Protein AF-A0A9X1Q761-F1 (afdb_monomer_lite)

Structure (mmCIF, N/CA/C/O backbone):
data_AF-A0A9X1Q761-F1
#
_entry.id   AF-A0A9X1Q761-F1
#
loop_
_atom_site.group_PDB
_atom_site.id
_atom_site.type_symbol
_atom_site.label_atom_id
_atom_site.label_alt_id
_atom_site.label_comp_id
_atom_site.label_asym_id
_atom_site.label_entity_id
_atom_site.label_seq_id
_atom_site.pdbx_PDB_ins_code
_atom_site.Cartn_x
_atom_site.Cartn_y
_atom_site.Cartn_z
_atom_site.occupancy
_atom_site.B_iso_or_equiv
_atom_site.auth_seq_id
_atom_site.auth_comp_id
_atom_site.auth_asym_id
_atom_site.auth_atom_id
_atom_site.pdbx_PDB_model_num
ATOM 1 N N . MET A 1 1 ? 8.470 42.343 -13.334 1.00 42.16 1 MET A N 1
ATOM 2 C CA . MET A 1 1 ? 7.001 42.215 -13.266 1.00 42.16 1 MET A CA 1
ATOM 3 C C . MET A 1 1 ? 6.544 41.550 -14.547 1.00 42.16 1 MET A C 1
ATOM 5 O O . MET A 1 1 ? 6.816 42.115 -15.591 1.00 42.16 1 MET A O 1
ATOM 9 N N . SER A 1 2 ? 5.961 40.355 -14.456 1.00 34.88 2 SER A N 1
ATOM 10 C CA . SER A 1 2 ? 4.832 39.905 -15.284 1.00 34.88 2 SER A CA 1
ATOM 11 C C . SER A 1 2 ? 4.416 38.525 -14.784 1.00 34.88 2 SER A C 1
ATOM 13 O O . SER A 1 2 ? 5.181 37.567 -14.822 1.00 34.88 2 SER A O 1
ATOM 15 N N . ARG A 1 3 ? 3.230 38.495 -14.183 1.00 33.62 3 ARG A N 1
ATOM 16 C CA . ARG A 1 3 ? 2.587 37.360 -13.526 1.00 33.62 3 ARG A CA 1
ATOM 17 C C . ARG A 1 3 ? 1.758 36.654 -14.597 1.00 33.62 3 ARG A C 1
ATOM 19 O O . ARG A 1 3 ? 0.774 37.228 -15.046 1.00 33.62 3 ARG A O 1
ATOM 26 N N . VAL A 1 4 ? 2.182 35.471 -15.032 1.00 32.03 4 VAL A N 1
ATOM 27 C CA . VAL A 1 4 ? 1.408 34.634 -15.961 1.00 32.03 4 VAL A CA 1
ATOM 28 C C . VAL A 1 4 ? 0.287 33.980 -15.156 1.00 32.03 4 VAL A C 1
ATOM 30 O O . VAL A 1 4 ? 0.558 33.302 -14.165 1.00 32.03 4 VAL A O 1
ATOM 33 N N . GLN A 1 5 ? -0.962 34.266 -15.518 1.00 33.47 5 GLN A N 1
ATOM 34 C CA . GLN A 1 5 ? -2.137 33.627 -14.931 1.00 33.47 5 GLN A CA 1
ATOM 35 C C . GLN A 1 5 ? -2.440 32.324 -15.689 1.00 33.47 5 GLN A C 1
ATOM 37 O O . GLN A 1 5 ? -2.318 32.321 -16.913 1.00 33.47 5 GLN A O 1
ATOM 42 N N . PRO A 1 6 ? -2.803 31.225 -15.007 1.00 35.12 6 PRO A N 1
ATOM 43 C CA . PRO A 1 6 ? -3.339 30.040 -15.665 1.00 35.12 6 PRO A CA 1
ATOM 44 C C . PRO A 1 6 ? -4.806 30.295 -16.038 1.00 35.12 6 PRO A C 1
ATOM 46 O O . PRO A 1 6 ? -5.608 30.610 -15.162 1.00 35.12 6 PRO A O 1
ATOM 49 N N . GLU A 1 7 ? -5.141 30.190 -17.325 1.00 40.06 7 GLU A N 1
ATOM 50 C CA . GLU A 1 7 ? -6.536 30.231 -17.775 1.00 40.06 7 GLU A CA 1
ATOM 51 C C . GLU A 1 7 ? -7.253 28.922 -17.424 1.00 40.06 7 GLU A C 1
ATOM 53 O O . GLU A 1 7 ? -6.672 27.834 -17.451 1.00 40.06 7 GLU A O 1
ATOM 58 N N . GLU A 1 8 ? -8.502 29.081 -17.002 1.00 42.88 8 GLU A N 1
ATOM 59 C CA . GLU A 1 8 ? -9.332 28.106 -16.307 1.00 42.88 8 GLU A CA 1
ATOM 60 C C . GLU A 1 8 ? -9.646 26.885 -17.187 1.00 42.88 8 GLU A C 1
ATOM 62 O O . GLU A 1 8 ? -10.185 27.003 -18.285 1.00 42.88 8 GLU A O 1
ATOM 67 N N . GLY A 1 9 ? -9.309 25.691 -16.692 1.00 36.34 9 GLY A N 1
ATOM 68 C CA . GLY A 1 9 ? -9.764 24.432 -17.275 1.00 36.34 9 GLY A CA 1
ATOM 69 C C . GLY A 1 9 ? -11.232 24.197 -16.925 1.00 36.34 9 GLY A C 1
ATOM 70 O O . GLY A 1 9 ? -11.598 24.196 -15.750 1.00 36.34 9 GLY A O 1
ATOM 71 N N . GLU A 1 10 ? -12.069 23.998 -17.939 1.00 41.09 10 GLU A N 1
ATOM 72 C CA . GLU A 1 10 ? -13.497 23.745 -17.769 1.00 41.09 10 GLU A CA 1
ATOM 73 C C . GLU A 1 10 ? -13.715 22.290 -17.310 1.00 41.09 10 GLU A C 1
ATOM 75 O O . GLU A 1 10 ? -13.475 21.333 -18.048 1.00 41.09 10 GLU A O 1
ATOM 80 N N . PHE A 1 11 ? -14.118 22.122 -16.048 1.00 37.62 11 PHE A N 1
ATOM 81 C CA . PHE A 1 11 ? -14.407 20.830 -15.426 1.00 37.62 11 PHE A CA 1
ATOM 82 C C . PHE A 1 11 ? -15.894 20.519 -15.622 1.00 37.62 11 PHE A C 1
ATOM 84 O O . PHE A 1 11 ? -16.735 21.006 -14.868 1.00 37.62 11 PHE A O 1
ATOM 91 N N . MET A 1 12 ? -16.238 19.739 -16.647 1.00 34.09 12 MET A N 1
ATOM 92 C CA . MET A 1 12 ? -17.590 19.196 -16.775 1.00 34.09 12 MET A CA 1
ATOM 93 C C . MET A 1 12 ? -17.629 17.786 -16.187 1.00 34.09 12 MET A C 1
ATOM 95 O O . MET A 1 12 ? -16.847 16.919 -16.561 1.00 34.09 12 MET A O 1
ATOM 99 N N . VAL A 1 13 ? -18.544 17.572 -15.243 1.00 40.16 13 VAL A N 1
ATOM 100 C CA . VAL A 1 13 ? -18.933 16.247 -14.756 1.00 40.16 13 VAL A CA 1
ATOM 101 C C . VAL A 1 13 ? -20.289 15.962 -15.385 1.00 40.16 13 VAL A C 1
ATOM 103 O O . VAL A 1 13 ? -21.253 16.674 -15.113 1.00 40.16 13 VAL A O 1
ATOM 106 N N . ASP A 1 14 ? -20.364 14.966 -16.266 1.00 37.34 14 ASP A N 1
ATOM 107 C CA . ASP A 1 14 ? -21.655 14.492 -16.767 1.00 37.34 14 ASP A CA 1
ATOM 108 C C . ASP A 1 14 ? -22.243 13.518 -15.736 1.00 37.34 14 ASP A C 1
ATOM 110 O O . ASP A 1 14 ? -21.779 12.389 -15.589 1.00 37.34 14 ASP A O 1
ATOM 114 N N . GLU A 1 15 ? -23.243 13.974 -14.977 1.00 38.66 15 GLU A N 1
ATOM 115 C CA . GLU A 1 15 ? -23.937 13.179 -13.950 1.00 38.66 15 GLU A CA 1
ATOM 116 C C . GLU A 1 15 ? -25.021 12.245 -14.533 1.00 38.66 15 GLU A C 1
ATOM 118 O O . GLU A 1 15 ? -25.825 11.646 -13.807 1.00 38.66 15 GLU A O 1
ATOM 123 N N . SER A 1 16 ? -25.055 12.062 -15.854 1.00 36.53 16 SER A N 1
ATOM 124 C CA . SER A 1 16 ? -26.036 11.210 -16.521 1.00 36.53 16 SER A CA 1
ATOM 125 C C . SER A 1 16 ? -25.659 9.723 -16.447 1.00 36.53 16 SER A C 1
ATOM 127 O O . SER A 1 16 ? -25.181 9.143 -17.414 1.00 36.53 16 SER A O 1
ATOM 129 N N . LYS A 1 17 ? -26.028 9.078 -15.330 1.00 36.94 17 LYS A N 1
ATOM 130 C CA . LYS A 1 17 ? -26.129 7.611 -15.116 1.00 36.94 17 LYS A CA 1
ATOM 131 C C . LYS A 1 17 ? -24.817 6.861 -14.816 1.00 36.94 17 LYS A C 1
ATOM 133 O O . LYS A 1 17 ? -24.145 6.376 -15.712 1.00 36.94 17 LYS A O 1
ATOM 138 N N . HIS A 1 18 ? -24.573 6.628 -13.522 1.00 39.91 18 HIS A N 1
ATOM 139 C CA . HIS A 1 18 ? -23.869 5.468 -12.936 1.00 39.91 18 HIS A CA 1
ATOM 140 C C . HIS A 1 18 ? -22.763 4.788 -13.769 1.00 39.91 18 HIS A C 1
ATOM 142 O O . HIS A 1 18 ? -22.758 3.568 -13.889 1.00 39.91 18 HIS A O 1
ATOM 148 N N . HIS A 1 19 ? -21.778 5.534 -14.257 1.00 42.03 19 HIS A N 1
ATOM 149 C CA . HIS A 1 19 ? -20.468 4.987 -14.595 1.00 42.03 19 HIS A CA 1
ATOM 150 C C . HIS A 1 19 ? -19.423 6.022 -14.190 1.00 42.03 19 HIS A C 1
ATOM 152 O O . HIS A 1 19 ? -19.523 7.189 -14.546 1.00 42.03 19 HIS A O 1
ATOM 158 N N . GLU A 1 20 ? -18.472 5.596 -13.366 1.00 54.41 20 GLU A N 1
ATOM 159 C CA . GLU A 1 20 ? -17.404 6.389 -12.748 1.00 54.41 20 GLU A CA 1
ATOM 160 C C . GLU A 1 20 ? -16.337 6.755 -13.800 1.00 54.41 20 GLU A C 1
ATOM 162 O O . GLU A 1 20 ? -15.162 6.428 -13.659 1.00 54.41 20 GLU A O 1
ATOM 167 N N . ALA A 1 21 ? -16.784 7.327 -14.921 1.00 58.44 21 ALA A N 1
ATOM 168 C CA . ALA A 1 21 ? -15.958 7.717 -16.044 1.00 58.44 21 ALA A CA 1
ATOM 169 C C . ALA A 1 21 ? -15.608 9.200 -15.911 1.00 58.44 21 ALA A C 1
ATOM 171 O O . ALA A 1 21 ? -16.494 10.053 -15.845 1.00 58.44 21 ALA A O 1
ATOM 172 N N . ALA A 1 22 ? -14.317 9.505 -15.836 1.00 69.38 22 ALA A N 1
ATOM 173 C CA . ALA A 1 22 ? -13.821 10.871 -15.746 1.00 69.38 22 ALA A CA 1
ATOM 174 C C . ALA A 1 22 ? -13.171 11.258 -17.070 1.00 69.38 22 ALA A C 1
ATOM 176 O O . ALA A 1 22 ? -12.361 10.508 -17.611 1.00 69.38 22 ALA A O 1
ATOM 177 N N . TYR A 1 23 ? -13.500 12.442 -17.571 1.00 72.00 23 TYR A N 1
ATOM 178 C CA . TYR A 1 23 ? -12.902 12.995 -18.776 1.00 72.00 23 TYR A CA 1
ATOM 179 C C . TYR A 1 23 ? -12.265 14.346 -18.467 1.00 72.00 23 TYR A C 1
ATOM 181 O O . TYR A 1 23 ? -12.798 15.148 -17.702 1.00 72.00 23 TYR A O 1
ATOM 189 N N . LEU A 1 24 ? -11.102 14.598 -19.056 1.00 75.69 24 LEU A N 1
ATOM 190 C CA . LEU A 1 24 ? -10.400 15.867 -18.952 1.00 75.69 24 LEU A CA 1
ATOM 191 C C . LEU A 1 24 ? -9.880 16.253 -20.328 1.00 75.69 24 LEU A C 1
ATOM 193 O O . LEU A 1 24 ? -9.193 15.473 -20.981 1.00 75.69 24 LEU A O 1
ATOM 197 N N . ARG A 1 25 ? -10.164 17.482 -20.748 1.00 77.56 25 ARG A N 1
ATOM 198 C CA . ARG A 1 25 ? -9.578 18.056 -21.956 1.00 77.56 25 ARG A CA 1
ATOM 199 C C . ARG A 1 25 ? -8.643 19.186 -21.576 1.00 77.56 25 ARG A C 1
ATOM 201 O O . ARG A 1 25 ? -9.003 20.068 -20.803 1.00 77.56 25 ARG A O 1
ATOM 208 N N . LEU A 1 26 ? -7.440 19.149 -22.126 1.00 77.56 26 LEU A N 1
ATOM 209 C CA . LEU A 1 26 ? -6.428 20.172 -21.947 1.00 77.56 26 LEU A CA 1
ATOM 210 C C . LEU A 1 26 ? -5.980 20.654 -23.318 1.00 77.56 26 LEU A C 1
ATOM 212 O O . LEU A 1 26 ? -5.509 19.871 -24.137 1.00 77.56 26 LEU A O 1
ATOM 216 N N . ARG A 1 27 ? -6.068 21.957 -23.554 1.00 74.56 27 ARG A N 1
ATOM 217 C CA . ARG A 1 27 ? -5.487 22.569 -24.745 1.00 74.56 27 ARG A CA 1
ATOM 218 C C . ARG A 1 27 ? -4.131 23.164 -24.398 1.00 74.56 27 ARG A C 1
ATOM 220 O O . ARG A 1 27 ? -4.014 23.913 -23.432 1.00 74.56 27 ARG A O 1
ATOM 227 N N . HIS A 1 28 ? -3.116 22.836 -25.187 1.00 74.00 28 HIS A N 1
ATOM 228 C CA . HIS A 1 28 ? -1.788 23.421 -25.067 1.00 74.00 28 HIS A CA 1
ATOM 229 C C . HIS A 1 28 ? -1.243 23.726 -26.463 1.00 74.00 28 HIS A C 1
ATOM 231 O O . HIS A 1 28 ? -1.045 22.813 -27.264 1.00 74.00 28 HIS A O 1
ATOM 237 N N . GLU A 1 29 ? -1.001 25.010 -26.741 1.00 78.25 29 GLU A N 1
ATOM 238 C CA . GLU A 1 29 ? -0.602 25.512 -28.065 1.00 78.25 29 GLU A CA 1
ATOM 239 C C . GLU A 1 29 ? -1.588 25.054 -29.164 1.00 78.25 29 GLU A C 1
ATOM 241 O O . GLU A 1 29 ? -2.801 25.253 -29.037 1.00 78.25 29 GLU A O 1
ATOM 246 N N . ASP A 1 30 ? -1.079 24.414 -30.220 1.00 78.81 30 ASP A N 1
ATOM 247 C CA . ASP A 1 30 ? -1.850 23.872 -31.343 1.00 78.81 30 ASP A CA 1
ATOM 248 C C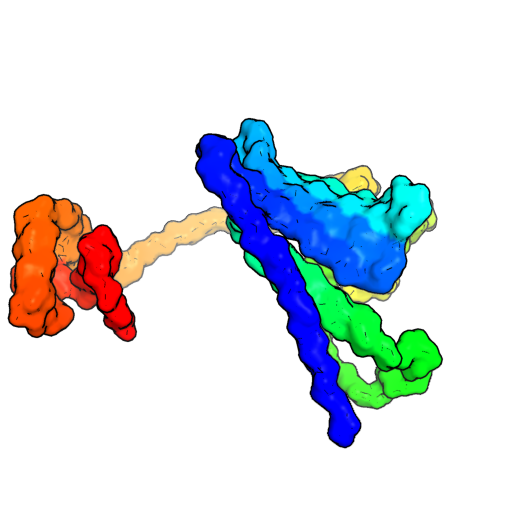 . ASP A 1 30 ? -2.255 22.402 -31.137 1.00 78.81 30 ASP A C 1
ATOM 250 O O . ASP A 1 30 ? -2.594 21.707 -32.095 1.00 78.81 30 ASP A O 1
ATOM 254 N N . THR A 1 31 ? -2.209 21.904 -29.897 1.00 73.50 31 THR A N 1
ATOM 255 C CA . THR A 1 31 ? -2.568 20.518 -29.569 1.00 73.50 31 THR A CA 1
ATOM 256 C C . THR A 1 31 ? -3.671 20.459 -28.517 1.00 73.50 31 THR A C 1
ATOM 258 O O . THR A 1 31 ? -3.614 21.111 -27.472 1.00 73.50 31 THR A O 1
ATOM 261 N N . ASN A 1 32 ? -4.679 19.640 -28.792 1.00 78.88 32 ASN A N 1
ATOM 262 C CA . ASN A 1 32 ? -5.741 19.288 -27.866 1.00 78.88 32 ASN A CA 1
ATOM 263 C C . ASN A 1 32 ? -5.453 17.906 -27.295 1.00 78.88 32 ASN A C 1
ATOM 265 O O . ASN A 1 32 ? -5.361 16.939 -28.044 1.00 78.88 32 ASN A O 1
ATOM 269 N N . TYR A 1 33 ? -5.337 17.818 -25.980 1.00 78.38 33 TYR A N 1
ATOM 270 C CA . TYR A 1 33 ? -5.203 16.569 -25.253 1.00 78.38 33 TYR A CA 1
ATOM 271 C C . TYR A 1 33 ? -6.539 16.212 -24.618 1.00 78.38 33 TYR A C 1
ATOM 273 O O . TYR A 1 33 ? -7.175 17.040 -23.968 1.00 78.38 33 TYR A O 1
ATOM 281 N N . GLU A 1 34 ? -6.951 14.971 -24.789 1.00 79.81 34 GLU A N 1
ATOM 282 C CA . GLU A 1 34 ? -8.125 14.371 -24.188 1.00 79.81 34 GLU A CA 1
ATOM 283 C C . GLU A 1 34 ? -7.672 13.189 -23.341 1.00 79.81 34 GLU A C 1
ATOM 285 O O . GLU A 1 34 ? -6.948 12.317 -23.808 1.00 79.81 34 GLU A O 1
ATOM 290 N N . VAL A 1 35 ? -8.070 13.189 -22.077 1.00 82.12 35 VAL A N 1
ATOM 291 C CA . VAL A 1 35 ? -7.863 12.097 -21.135 1.00 82.12 35 VAL A CA 1
ATOM 292 C C . VAL A 1 35 ? -9.231 11.550 -20.784 1.00 82.12 35 VAL A C 1
ATOM 294 O O . VAL A 1 35 ? -10.103 12.302 -20.356 1.00 82.12 35 VAL A O 1
ATOM 297 N N . SER A 1 36 ? -9.405 10.247 -20.926 1.00 77.69 36 SER A N 1
ATOM 298 C CA . SER A 1 36 ? -10.584 9.525 -20.464 1.00 77.69 36 SER A CA 1
ATOM 299 C C . SER A 1 36 ? -10.148 8.422 -19.513 1.00 77.69 36 SER A C 1
ATOM 301 O O . SER A 1 36 ? -9.123 7.771 -19.717 1.00 77.69 36 SER A O 1
ATOM 303 N N . VAL A 1 37 ? -10.892 8.269 -18.426 1.00 80.56 37 VAL A N 1
ATOM 304 C CA . VAL A 1 37 ? -10.686 7.227 -17.428 1.00 80.56 37 VAL A CA 1
ATOM 305 C C . VAL A 1 37 ? -11.996 6.491 -17.279 1.00 80.56 37 VAL A C 1
ATOM 307 O O . VAL A 1 37 ? -12.995 7.102 -16.916 1.00 80.56 37 VAL A O 1
ATOM 310 N N . GLU A 1 38 ? -11.990 5.190 -17.535 1.00 80.56 38 GLU A N 1
ATOM 311 C CA . GLU A 1 38 ? -13.173 4.342 -17.462 1.00 80.56 38 GLU A CA 1
ATOM 312 C C . GLU A 1 38 ? -12.899 3.113 -16.587 1.00 80.56 38 GLU A C 1
ATOM 314 O O . GLU A 1 38 ? -11.797 2.557 -16.612 1.00 80.56 38 GLU A O 1
ATOM 319 N N . PRO A 1 39 ? -13.874 2.629 -15.802 1.00 76.12 39 PRO A N 1
ATOM 320 C CA . PRO A 1 39 ? -13.725 1.363 -15.099 1.00 76.12 39 PRO A CA 1
ATOM 321 C C . PRO A 1 39 ? -13.545 0.222 -16.110 1.00 76.12 39 PRO A C 1
ATOM 323 O O . PRO A 1 39 ? -14.377 0.013 -16.992 1.00 76.12 39 PRO A O 1
ATOM 326 N N . SER A 1 40 ? -12.458 -0.543 -15.972 1.00 76.69 40 SER A N 1
ATOM 327 C CA . SER A 1 40 ? -12.225 -1.713 -16.821 1.00 76.69 40 SER A CA 1
ATOM 328 C C . SER A 1 40 ? -13.180 -2.847 -16.431 1.00 76.69 40 SER A C 1
ATOM 330 O O . SER A 1 40 ? -13.654 -2.947 -15.296 1.00 76.69 40 SER A O 1
ATOM 332 N N . SER A 1 41 ? -13.434 -3.761 -17.372 1.00 70.31 41 SER A N 1
ATOM 333 C CA . SER A 1 41 ? -14.223 -4.983 -17.135 1.00 70.31 41 SER A CA 1
ATOM 334 C C . SER A 1 41 ? -13.606 -5.889 -16.052 1.00 70.31 41 SER A C 1
ATOM 336 O O . SER A 1 41 ? -14.278 -6.761 -15.496 1.00 70.31 41 SER A O 1
ATOM 338 N N . SER A 1 42 ? -12.329 -5.671 -15.727 1.00 69.19 42 SER A N 1
ATOM 339 C CA . SER A 1 42 ? -11.591 -6.340 -14.658 1.00 69.19 42 SER A CA 1
ATOM 340 C C . SER A 1 42 ? -11.775 -5.633 -13.308 1.00 69.19 42 SER A C 1
ATOM 342 O O . SER A 1 42 ? -11.496 -4.443 -13.166 1.00 69.19 42 SER A O 1
ATOM 344 N N . LYS A 1 43 ? -12.187 -6.375 -12.266 1.00 69.81 43 LYS A N 1
ATOM 345 C CA . LYS A 1 43 ? -12.425 -5.819 -10.917 1.00 69.81 43 LYS A CA 1
ATOM 346 C C . LYS A 1 43 ? -11.211 -5.044 -10.380 1.00 69.81 43 LYS A C 1
ATOM 348 O O . LYS A 1 43 ? -10.176 -5.636 -10.082 1.00 69.81 43 LYS A O 1
ATOM 353 N N . GLY A 1 44 ? -11.400 -3.744 -10.144 1.00 71.44 44 GLY A N 1
ATOM 354 C CA . GLY A 1 44 ? -10.422 -2.866 -9.488 1.00 71.44 44 GLY A CA 1
ATOM 355 C C . GLY A 1 44 ? -9.359 -2.266 -10.414 1.00 71.44 44 GLY A C 1
ATOM 356 O O . GLY A 1 44 ? -8.401 -1.673 -9.911 1.00 71.44 44 GLY A O 1
ATOM 357 N N . LEU A 1 45 ? -9.515 -2.423 -11.732 1.00 77.12 45 LEU A N 1
ATOM 358 C CA . LEU A 1 45 ? -8.705 -1.742 -12.738 1.00 77.12 45 LEU A CA 1
ATOM 359 C C . LEU A 1 45 ? -9.512 -0.608 -13.378 1.00 77.12 45 LEU A C 1
ATOM 361 O O . LEU A 1 45 ? -10.711 -0.740 -13.614 1.00 77.12 45 LEU A O 1
ATOM 365 N N . MET A 1 46 ? -8.835 0.494 -13.671 1.00 79.50 46 MET A N 1
ATOM 366 C CA . MET A 1 46 ? -9.343 1.579 -14.500 1.00 79.50 46 MET A CA 1
ATOM 367 C C . MET A 1 46 ? -8.514 1.638 -15.772 1.00 79.50 46 MET A C 1
ATOM 369 O O . MET A 1 46 ? -7.287 1.556 -15.724 1.00 79.50 46 MET A O 1
ATOM 373 N N . ARG A 1 47 ? -9.189 1.749 -16.905 1.00 82.12 47 ARG A N 1
ATOM 374 C CA . ARG A 1 47 ? -8.583 2.042 -18.190 1.00 82.12 47 ARG A CA 1
ATOM 375 C C . ARG A 1 47 ? -8.407 3.551 -18.298 1.00 82.12 47 ARG A C 1
ATOM 377 O O . ARG A 1 47 ? -9.323 4.295 -17.972 1.00 82.12 47 ARG A O 1
ATOM 384 N N . ILE A 1 48 ? -7.230 3.983 -18.721 1.00 83.88 48 ILE A N 1
ATOM 385 C CA . ILE A 1 48 ? -6.914 5.377 -19.008 1.00 83.88 48 ILE A CA 1
ATOM 386 C C . ILE A 1 48 ? -6.491 5.450 -20.466 1.00 83.88 48 ILE A C 1
ATOM 388 O O . ILE A 1 48 ? -5.571 4.737 -20.867 1.00 83.88 48 ILE A O 1
ATOM 392 N N . ASP A 1 49 ? -7.127 6.333 -21.221 1.00 80.50 49 ASP A N 1
ATOM 393 C CA . ASP A 1 49 ? -6.745 6.668 -22.585 1.00 80.50 49 ASP A CA 1
ATOM 394 C C . ASP A 1 49 ? -6.432 8.172 -22.643 1.00 80.50 49 ASP A C 1
ATOM 396 O O . ASP A 1 49 ? -7.222 9.004 -22.195 1.00 80.50 49 ASP A O 1
ATOM 400 N N . VAL A 1 50 ? -5.256 8.517 -23.162 1.00 82.62 50 VAL A N 1
ATOM 401 C CA . VAL A 1 50 ? -4.765 9.881 -23.368 1.00 82.62 50 VAL A CA 1
ATOM 402 C C . VAL A 1 50 ? -4.459 10.057 -24.846 1.00 82.62 50 VAL A C 1
ATOM 404 O O . VAL A 1 50 ? -3.539 9.435 -25.377 1.00 82.62 50 VAL A O 1
ATOM 407 N N . ILE A 1 51 ? -5.210 10.932 -25.500 1.00 81.44 51 ILE A N 1
ATOM 408 C CA . ILE A 1 51 ? -5.103 11.205 -26.928 1.00 81.44 51 ILE A CA 1
ATOM 409 C C . ILE A 1 51 ? -4.786 12.686 -27.112 1.00 81.44 51 ILE A C 1
ATOM 411 O O . ILE A 1 51 ? -5.535 13.550 -26.675 1.00 81.44 51 ILE A O 1
ATOM 415 N N . GLY A 1 52 ? -3.665 12.988 -27.754 1.00 83.00 52 GLY A N 1
ATOM 416 C CA . GLY A 1 52 ? -3.299 14.327 -28.197 1.00 83.00 52 GLY A CA 1
ATOM 417 C C . GLY A 1 52 ? -3.513 14.454 -29.698 1.00 83.00 52 GLY A C 1
ATOM 418 O O . GLY A 1 52 ? -2.910 13.695 -30.454 1.00 83.00 52 GLY A O 1
ATOM 419 N N . CYS A 1 53 ? -4.310 15.423 -30.135 1.00 75.88 53 CYS A N 1
ATOM 420 C CA . CYS A 1 53 ? -4.543 15.740 -31.543 1.00 75.88 53 CYS A CA 1
ATOM 421 C C . CYS A 1 53 ? -4.098 17.170 -31.853 1.00 75.88 53 CYS A C 1
ATOM 423 O O . CYS A 1 53 ? -4.419 18.095 -31.104 1.00 75.88 53 CYS A O 1
ATOM 425 N N . ASN A 1 54 ? -3.399 17.374 -32.968 1.00 82.50 54 ASN A N 1
ATOM 426 C CA . ASN A 1 54 ? -3.068 18.719 -33.438 1.00 82.50 54 ASN A CA 1
ATOM 427 C C . ASN A 1 54 ? -4.294 19.424 -34.066 1.00 82.50 54 ASN A C 1
ATOM 429 O O . ASN A 1 54 ? -5.356 18.826 -34.262 1.00 82.50 54 ASN A O 1
ATOM 433 N N . THR A 1 55 ? -4.160 20.706 -34.409 1.00 75.00 55 THR A N 1
ATOM 434 C CA . THR A 1 55 ? -5.211 21.500 -35.080 1.00 75.00 55 THR A CA 1
ATOM 435 C C . THR A 1 55 ? -5.580 21.001 -36.481 1.00 75.00 55 THR A C 1
ATOM 437 O O . THR A 1 55 ? -6.660 21.334 -36.968 1.00 75.00 55 THR A O 1
ATOM 440 N N . ALA A 1 56 ? -4.734 20.181 -37.113 1.00 74.69 56 ALA A N 1
ATOM 441 C CA . ALA A 1 56 ? -5.032 19.496 -38.372 1.00 74.69 56 ALA A CA 1
ATOM 442 C C . ALA A 1 56 ? -5.829 18.187 -38.174 1.00 74.69 56 ALA A C 1
ATOM 444 O O . ALA A 1 56 ? -6.259 17.581 -39.154 1.00 74.69 56 ALA A O 1
ATOM 445 N N . GLY A 1 57 ? -6.064 17.772 -36.922 1.00 73.31 57 GLY A N 1
ATOM 446 C CA . GLY A 1 57 ? -6.784 16.547 -36.569 1.00 73.31 57 GLY A CA 1
ATOM 447 C C . GLY A 1 57 ? -5.919 15.284 -36.568 1.00 73.31 57 GLY A C 1
ATOM 448 O O . GLY A 1 57 ? -6.456 14.184 -36.466 1.00 73.31 57 GLY A O 1
ATOM 449 N N . GLU A 1 58 ? -4.597 15.414 -36.676 1.00 75.12 58 GLU A N 1
ATOM 450 C CA . GLU A 1 58 ? -3.668 14.286 -36.619 1.00 75.12 58 GLU A CA 1
ATOM 451 C C . GLU A 1 58 ? -3.333 13.945 -35.164 1.00 75.12 58 GLU A C 1
ATOM 453 O O . GLU A 1 58 ? -3.059 14.832 -34.348 1.00 75.12 58 GLU A O 1
ATOM 458 N N . VAL A 1 59 ? -3.325 12.650 -34.846 1.00 79.31 59 VAL A N 1
ATOM 459 C CA . VAL A 1 59 ? -2.959 12.155 -33.515 1.00 79.31 59 VAL A CA 1
ATOM 460 C C . VAL A 1 59 ? -1.448 12.289 -33.336 1.00 79.31 59 VAL A C 1
ATOM 462 O O . VAL A 1 59 ? -0.666 11.617 -34.004 1.00 79.31 59 VAL A O 1
ATOM 465 N N . VAL A 1 60 ? -1.041 13.162 -32.420 1.00 78.62 60 VAL A N 1
ATOM 466 C CA . VAL A 1 60 ? 0.361 13.401 -32.045 1.00 78.62 60 VAL A CA 1
ATOM 467 C C . VAL A 1 60 ? 0.761 12.647 -30.780 1.00 78.62 60 VAL A C 1
ATOM 469 O O . VAL A 1 60 ? 1.946 12.496 -30.491 1.00 78.62 60 VAL A O 1
ATOM 472 N N . THR A 1 61 ? -0.204 12.177 -29.991 1.00 74.50 61 THR A N 1
ATOM 473 C CA . THR A 1 61 ? 0.048 11.384 -28.784 1.00 74.50 61 THR A CA 1
ATOM 474 C C . THR A 1 61 ? -1.080 10.382 -28.597 1.00 74.50 61 THR A C 1
ATOM 476 O O . THR A 1 61 ? -2.243 10.761 -28.635 1.00 74.50 61 THR A O 1
ATOM 479 N N . ASP A 1 62 ? -0.731 9.119 -28.383 1.00 80.06 62 ASP A N 1
ATOM 480 C CA . ASP A 1 62 ? -1.664 8.041 -28.057 1.00 80.06 62 ASP A CA 1
ATOM 481 C C . ASP A 1 62 ? -1.039 7.225 -26.925 1.00 80.06 62 ASP A C 1
ATOM 483 O O . ASP A 1 62 ? 0.032 6.630 -27.081 1.00 80.06 62 ASP A O 1
ATOM 487 N N . LEU A 1 63 ? -1.666 7.274 -25.755 1.00 79.56 63 LEU A N 1
ATOM 488 C CA . LEU A 1 63 ? -1.270 6.510 -24.586 1.00 79.56 63 LEU A CA 1
ATOM 489 C C . LEU A 1 63 ? -2.513 5.864 -23.991 1.00 79.56 63 LEU A C 1
ATOM 491 O O . LEU A 1 63 ? -3.394 6.549 -23.488 1.00 79.56 63 LEU A O 1
ATOM 495 N N . HIS A 1 64 ? -2.534 4.540 -23.970 1.00 82.88 64 HIS A N 1
ATOM 496 C CA . HIS A 1 64 ? -3.600 3.760 -23.361 1.00 82.88 64 HIS A CA 1
ATOM 497 C C . HIS A 1 64 ? -3.021 2.761 -22.361 1.00 82.88 64 HIS A C 1
ATOM 499 O O . HIS A 1 64 ? -1.929 2.217 -22.553 1.00 82.88 64 HIS A O 1
ATOM 505 N N . GLY A 1 65 ? -3.745 2.498 -21.277 1.00 81.56 65 GLY A N 1
ATOM 506 C CA . GLY A 1 65 ? -3.308 1.524 -20.286 1.00 81.56 65 GLY A CA 1
ATOM 507 C C . GLY A 1 65 ? -4.334 1.241 -19.204 1.00 81.56 65 GLY A C 1
ATOM 508 O O . GLY A 1 65 ? -5.240 2.028 -18.953 1.00 81.56 65 GLY A O 1
ATOM 509 N N . GLU A 1 66 ? -4.171 0.104 -18.535 1.00 82.62 66 GLU A N 1
ATOM 510 C CA . GLU A 1 66 ? -4.956 -0.239 -17.354 1.00 82.62 66 GLU A CA 1
ATOM 511 C C . GLU A 1 66 ? -4.125 -0.031 -16.093 1.00 82.62 66 GLU A C 1
ATOM 513 O O . GLU A 1 66 ? -2.990 -0.499 -15.979 1.00 82.62 66 GLU A O 1
ATOM 518 N N . VAL A 1 67 ? -4.708 0.654 -15.118 1.00 81.25 67 VAL A N 1
ATOM 519 C CA . VAL A 1 67 ? -4.067 0.957 -13.847 1.00 81.25 67 VAL A CA 1
ATOM 520 C C . VAL A 1 67 ? -4.952 0.480 -12.710 1.00 81.25 67 VAL A C 1
ATOM 522 O O . VAL A 1 67 ? -6.167 0.670 -12.695 1.00 81.25 67 VAL A O 1
ATOM 525 N N . ASN A 1 68 ? -4.331 -0.151 -11.716 1.00 81.31 68 ASN A N 1
ATOM 526 C CA . ASN A 1 68 ? -5.029 -0.484 -10.486 1.00 81.31 68 ASN A CA 1
ATOM 527 C C . ASN A 1 68 ? -5.344 0.795 -9.706 1.00 81.31 68 ASN A C 1
ATOM 529 O O . ASN A 1 68 ? -4.435 1.576 -9.416 1.00 81.31 68 ASN A O 1
ATOM 533 N N . ILE A 1 69 ? -6.599 0.954 -9.285 1.00 74.19 69 ILE A N 1
ATOM 534 C CA . ILE A 1 69 ? -7.067 2.153 -8.576 1.00 74.19 69 ILE A CA 1
ATOM 535 C C . ILE A 1 69 ? -6.235 2.474 -7.321 1.00 74.19 69 ILE A C 1
ATOM 537 O O . ILE A 1 69 ? -6.030 3.634 -6.982 1.00 74.19 69 ILE A O 1
ATOM 541 N N . LYS A 1 70 ? -5.664 1.452 -6.663 1.00 76.62 70 LYS A N 1
ATOM 542 C CA . LYS A 1 70 ? -4.818 1.614 -5.467 1.00 76.62 70 LYS A CA 1
ATOM 543 C C . LYS A 1 70 ? -3.451 2.240 -5.751 1.00 76.62 70 LYS A C 1
ATOM 545 O O . LYS A 1 70 ? -2.787 2.682 -4.820 1.00 76.62 70 LYS A O 1
ATOM 550 N N . HIS A 1 71 ? -3.000 2.220 -7.002 1.00 78.38 71 HIS A N 1
ATOM 551 C CA . HIS A 1 71 ? -1.688 2.724 -7.417 1.00 78.38 71 HIS A CA 1
ATOM 552 C C . HIS A 1 71 ? -1.775 4.026 -8.219 1.00 78.38 71 HIS A C 1
ATOM 554 O O . HIS A 1 71 ? -0.738 4.606 -8.537 1.00 78.38 71 HIS A O 1
ATOM 560 N N . TRP A 1 72 ? -2.989 4.506 -8.505 1.00 78.31 72 TRP A N 1
ATOM 561 C CA . TRP A 1 72 ? -3.236 5.711 -9.296 1.00 78.31 72 TRP A CA 1
ATOM 562 C C . TRP A 1 72 ? -2.532 6.950 -8.730 1.00 78.31 72 TRP A C 1
ATOM 564 O O . TRP A 1 72 ? -1.833 7.653 -9.455 1.00 78.31 72 TRP A O 1
ATOM 574 N N . GLU A 1 73 ? -2.629 7.167 -7.418 1.00 74.31 73 GLU A N 1
ATOM 575 C CA . GLU A 1 73 ? -2.031 8.330 -6.754 1.00 74.31 73 GLU A CA 1
ATOM 576 C C . GLU A 1 73 ? -0.497 8.352 -6.876 1.00 74.31 73 GLU A C 1
ATOM 578 O O . GLU A 1 73 ? 0.097 9.387 -7.175 1.00 74.31 73 GLU A O 1
ATOM 583 N N . LEU A 1 74 ? 0.151 7.191 -6.733 1.00 74.56 74 LEU A N 1
ATOM 584 C CA . LEU A 1 74 ? 1.604 7.059 -6.885 1.00 74.56 74 LEU A CA 1
ATOM 585 C C . LEU A 1 74 ? 2.050 7.297 -8.332 1.00 74.56 74 LEU A C 1
ATOM 587 O O . LEU A 1 74 ? 3.076 7.934 -8.567 1.00 74.56 74 LEU A O 1
ATOM 591 N N . ILE A 1 75 ? 1.282 6.805 -9.306 1.00 79.19 75 ILE A N 1
ATOM 592 C CA . ILE A 1 75 ? 1.571 7.010 -10.731 1.00 79.19 75 ILE A CA 1
ATOM 593 C C . ILE A 1 75 ? 1.423 8.492 -11.093 1.00 79.19 75 ILE A C 1
ATOM 595 O O . ILE A 1 75 ? 2.305 9.044 -11.750 1.00 79.19 75 ILE A O 1
ATOM 599 N N . GLY A 1 76 ? 0.383 9.165 -10.591 1.00 78.62 76 GLY A N 1
ATOM 600 C CA . GLY A 1 76 ? 0.213 10.609 -10.756 1.00 78.62 76 GLY A CA 1
ATOM 601 C C . GLY A 1 76 ? 1.393 11.410 -10.191 1.00 78.62 76 GLY A C 1
ATOM 602 O O . GLY A 1 76 ? 1.914 12.306 -10.858 1.00 78.62 76 GLY A O 1
ATOM 603 N N . GLN A 1 77 ? 1.886 11.040 -9.004 1.00 74.75 77 GLN A N 1
ATOM 604 C CA . GLN A 1 77 ? 3.069 11.667 -8.402 1.00 74.75 77 GLN A CA 1
ATOM 605 C C . GLN A 1 77 ? 4.334 11.464 -9.252 1.00 74.75 77 GLN A C 1
ATOM 607 O O . GLN A 1 77 ? 5.086 12.417 -9.468 1.00 74.75 77 GLN A O 1
ATOM 612 N N . LEU A 1 78 ? 4.561 10.254 -9.775 1.00 77.31 78 LEU A N 1
ATOM 613 C CA . LEU A 1 78 ? 5.708 9.953 -10.639 1.00 77.31 78 LEU A CA 1
ATOM 614 C C . LEU A 1 78 ? 5.671 10.745 -11.951 1.00 77.31 78 LEU A C 1
ATOM 616 O O . LEU A 1 78 ? 6.686 11.321 -12.347 1.00 77.31 78 LEU A O 1
ATOM 620 N N . LEU A 1 79 ? 4.508 10.824 -12.600 1.00 79.44 79 LEU A N 1
ATOM 621 C CA . LEU A 1 79 ? 4.337 11.596 -13.833 1.00 79.44 79 LEU A CA 1
ATOM 622 C C . LEU A 1 79 ? 4.551 13.095 -13.591 1.00 79.44 79 LEU A C 1
ATOM 624 O O . LEU A 1 79 ? 5.228 13.754 -14.379 1.00 79.44 79 LEU A O 1
ATOM 628 N N . SER A 1 80 ? 4.061 13.626 -12.468 1.00 73.38 80 SER A N 1
ATOM 629 C CA . SER A 1 80 ? 4.287 15.024 -12.083 1.00 73.38 80 SER A CA 1
ATOM 630 C C . SER A 1 80 ? 5.767 15.328 -11.811 1.00 73.38 80 SER A C 1
ATOM 632 O O . SER A 1 80 ? 6.264 16.396 -12.186 1.00 73.38 80 SER A O 1
ATOM 634 N N . LEU A 1 81 ? 6.490 14.400 -11.175 1.00 74.69 81 LEU A N 1
ATOM 635 C CA . LEU A 1 81 ? 7.932 14.515 -10.934 1.00 74.69 81 LEU A CA 1
ATOM 636 C C . LEU A 1 81 ? 8.722 14.528 -12.249 1.00 74.69 81 LEU A C 1
ATOM 638 O O . LEU A 1 81 ? 9.571 15.400 -12.442 1.00 74.69 81 LEU A O 1
ATOM 642 N N . LEU A 1 82 ? 8.405 13.618 -13.173 1.00 70.81 82 LEU A N 1
ATOM 643 C CA . LEU A 1 82 ? 9.029 13.569 -14.497 1.00 70.81 82 LEU A CA 1
ATOM 644 C C . LEU A 1 82 ? 8.733 14.834 -15.312 1.00 70.81 82 LEU A C 1
ATOM 646 O O . LEU A 1 82 ? 9.655 15.427 -15.865 1.00 70.81 82 LEU A O 1
ATOM 650 N N . ALA A 1 83 ? 7.484 15.305 -15.323 1.00 73.50 83 ALA A N 1
ATOM 651 C CA . ALA A 1 83 ? 7.096 16.528 -16.028 1.00 73.50 83 ALA A CA 1
ATOM 652 C C . ALA A 1 83 ? 7.794 17.785 -15.474 1.00 73.50 83 ALA A C 1
ATOM 654 O O . ALA A 1 83 ? 8.099 18.721 -16.212 1.00 73.50 83 ALA A O 1
ATOM 655 N N . SER A 1 84 ? 8.070 17.816 -14.169 1.00 70.88 84 SER A N 1
ATOM 656 C CA . SER A 1 84 ? 8.814 18.915 -13.541 1.00 70.88 84 SER A CA 1
ATOM 657 C C . SER A 1 84 ? 10.302 18.875 -13.904 1.00 70.88 84 SER A C 1
ATOM 659 O O . SER A 1 84 ? 10.914 19.922 -14.116 1.00 70.88 84 SER A O 1
ATOM 661 N N . ALA A 1 85 ? 10.875 17.674 -14.027 1.00 70.69 85 ALA A N 1
ATOM 662 C CA . ALA A 1 85 ? 12.257 17.483 -14.457 1.00 70.69 85 ALA A CA 1
ATOM 663 C C . ALA A 1 85 ? 12.471 17.860 -15.934 1.00 70.69 85 ALA A C 1
ATOM 665 O O . ALA A 1 85 ? 13.522 18.399 -16.268 1.00 70.69 85 ALA A O 1
ATOM 666 N N . THR A 1 86 ? 11.483 17.632 -16.806 1.00 63.44 86 THR A N 1
ATOM 667 C CA . THR A 1 86 ? 11.575 17.954 -18.242 1.00 63.44 86 THR A CA 1
ATOM 668 C C . THR A 1 86 ? 11.297 19.425 -18.562 1.00 63.44 86 THR A C 1
ATOM 670 O O . THR A 1 86 ? 11.874 19.957 -19.506 1.00 63.44 86 THR A O 1
ATOM 673 N N . LYS A 1 87 ? 10.465 20.116 -17.768 1.00 58.72 87 LYS A N 1
ATOM 674 C CA . LYS A 1 87 ? 10.211 21.567 -17.907 1.00 58.72 87 LYS A CA 1
ATOM 675 C C . LYS A 1 87 ? 11.381 22.435 -17.450 1.00 58.72 87 LYS A C 1
ATOM 677 O O . LYS A 1 87 ? 11.552 23.551 -17.936 1.00 58.72 87 LYS A O 1
ATOM 682 N N . SER A 1 88 ? 12.200 21.932 -16.528 1.00 49.81 88 SER A N 1
ATOM 683 C CA . SER A 1 88 ? 13.474 22.555 -16.186 1.00 49.81 88 SER A CA 1
ATOM 684 C C . SER A 1 88 ? 14.482 22.225 -17.286 1.00 49.81 88 SER A C 1
ATOM 686 O O . SER A 1 88 ? 15.283 21.304 -17.154 1.00 49.81 88 SER A O 1
ATOM 688 N N . GLY A 1 89 ? 14.415 22.952 -18.405 1.00 49.97 89 GLY A N 1
ATOM 689 C CA . GLY A 1 89 ? 15.395 22.906 -19.492 1.00 49.97 89 GLY A CA 1
ATOM 690 C C . GLY A 1 89 ? 16.769 23.408 -19.039 1.00 49.97 89 GLY A C 1
ATOM 691 O O . GLY A 1 89 ? 17.252 24.436 -19.503 1.00 49.97 89 GLY A O 1
ATOM 692 N N . ALA A 1 90 ? 17.397 22.705 -18.101 1.00 41.03 90 ALA A N 1
ATOM 693 C CA . ALA A 1 90 ? 18.702 23.013 -17.557 1.00 41.03 90 ALA A CA 1
ATOM 694 C C . ALA A 1 90 ? 19.656 21.844 -17.828 1.00 41.03 90 ALA A C 1
ATOM 696 O O . ALA A 1 90 ? 19.834 20.943 -17.013 1.00 41.03 90 ALA A O 1
ATOM 697 N N . ASN A 1 91 ? 20.357 21.985 -18.957 1.00 39.12 91 ASN A N 1
ATOM 698 C CA . ASN A 1 91 ? 21.746 21.567 -19.142 1.00 39.12 91 ASN A CA 1
ATOM 699 C C . ASN A 1 91 ? 22.006 20.064 -19.378 1.00 39.12 91 ASN A C 1
ATOM 701 O O . ASN A 1 91 ? 22.700 19.407 -18.604 1.00 39.12 91 ASN A O 1
ATOM 705 N N . THR A 1 92 ? 21.540 19.531 -20.508 1.00 42.94 92 THR A N 1
ATOM 706 C CA . THR A 1 92 ? 21.920 18.189 -20.991 1.00 42.94 92 THR A CA 1
ATOM 707 C C . THR A 1 92 ? 23.279 18.117 -21.702 1.00 42.94 92 THR A C 1
ATOM 709 O O . THR A 1 92 ? 23.718 17.016 -22.009 1.00 42.94 92 THR A O 1
ATOM 712 N N . GLU A 1 93 ? 24.019 19.221 -21.879 1.00 37.12 93 GLU A N 1
ATOM 713 C CA . GLU A 1 93 ? 25.330 19.188 -22.569 1.00 37.12 93 GLU A CA 1
ATOM 714 C C . GLU A 1 93 ? 26.565 19.424 -21.679 1.00 37.12 93 GLU A C 1
ATOM 716 O O . GLU A 1 93 ? 27.688 19.315 -22.156 1.00 37.12 93 GLU A O 1
ATOM 721 N N . ASN A 1 94 ? 26.419 19.662 -20.368 1.00 39.94 94 ASN A N 1
ATOM 722 C CA . ASN A 1 94 ? 27.574 19.870 -19.468 1.00 39.94 94 ASN A CA 1
ATOM 723 C C . ASN A 1 94 ? 27.672 18.897 -18.277 1.00 39.94 94 ASN A C 1
ATOM 725 O O . ASN A 1 94 ? 28.484 19.096 -17.372 1.00 39.94 94 ASN A O 1
ATOM 729 N N . VAL A 1 95 ? 26.891 17.812 -18.260 1.00 44.75 95 VAL A N 1
ATOM 730 C CA . VAL A 1 95 ? 26.968 16.803 -17.181 1.00 44.75 95 VAL A CA 1
ATOM 731 C C . VAL A 1 95 ? 28.079 15.767 -17.427 1.00 44.75 95 VAL A C 1
ATOM 733 O O . VAL A 1 95 ? 28.530 15.124 -16.481 1.00 44.75 95 VAL A O 1
ATOM 736 N N . ALA A 1 96 ? 28.605 15.667 -18.654 1.00 38.50 96 ALA A N 1
ATOM 737 C CA . ALA A 1 96 ? 29.626 14.681 -19.016 1.00 38.50 96 ALA A CA 1
ATOM 738 C C . ALA A 1 96 ? 31.055 14.994 -18.521 1.00 38.50 96 ALA A C 1
ATOM 740 O O . ALA A 1 96 ? 31.913 14.125 -18.620 1.00 38.50 96 ALA A O 1
ATOM 741 N N . THR A 1 97 ? 31.353 16.182 -17.976 1.00 42.03 97 THR A N 1
ATOM 742 C CA . THR A 1 97 ? 32.757 16.544 -17.652 1.00 42.03 97 THR A CA 1
ATOM 743 C C . THR A 1 97 ? 32.980 17.323 -16.351 1.00 42.03 97 THR A C 1
ATOM 745 O O . THR A 1 97 ? 34.089 17.797 -16.108 1.00 42.03 97 THR A O 1
ATOM 748 N N . ARG A 1 98 ? 31.996 17.429 -15.440 1.00 34.84 98 ARG A N 1
ATOM 749 C CA . ARG A 1 98 ? 32.201 18.150 -14.156 1.00 34.84 98 ARG A CA 1
ATOM 750 C C . ARG A 1 98 ? 31.747 17.445 -12.880 1.00 34.84 98 ARG A C 1
ATOM 752 O O . ARG A 1 98 ? 31.750 18.056 -11.814 1.00 34.84 98 ARG A O 1
ATOM 759 N N . ARG A 1 99 ? 31.417 16.155 -12.946 1.00 35.53 99 ARG A N 1
ATOM 760 C CA . ARG A 1 99 ? 31.138 15.331 -11.753 1.00 35.53 99 ARG A CA 1
ATOM 761 C C . ARG A 1 99 ? 32.196 14.252 -11.508 1.00 35.53 99 ARG A C 1
ATOM 763 O O . ARG A 1 99 ? 31.938 13.288 -10.803 1.00 35.53 99 ARG A O 1
ATOM 770 N N . GLU A 1 100 ? 33.398 14.462 -12.042 1.00 40.28 100 GLU A N 1
ATOM 771 C CA . GLU A 1 100 ? 34.578 13.624 -11.792 1.00 40.28 100 GLU A CA 1
ATOM 772 C C . GLU A 1 100 ? 35.174 13.855 -10.389 1.00 40.28 100 GLU A C 1
ATOM 774 O O . GLU A 1 100 ? 35.985 13.068 -9.914 1.00 40.28 100 GLU A O 1
ATOM 779 N N . GLN A 1 101 ? 34.820 14.931 -9.676 1.00 47.78 101 GLN A N 1
ATOM 780 C CA . GLN A 1 101 ? 35.477 15.255 -8.408 1.00 47.78 101 GLN A CA 1
ATOM 781 C C . GLN A 1 101 ? 34.481 15.807 -7.386 1.00 47.78 101 GLN A C 1
ATOM 783 O O . GLN A 1 101 ? 33.951 16.901 -7.546 1.00 47.78 101 GLN A O 1
ATOM 788 N N . ARG A 1 102 ? 34.300 15.044 -6.298 1.00 37.16 102 ARG A N 1
ATOM 789 C CA . ARG A 1 102 ? 33.457 15.288 -5.106 1.00 37.16 102 ARG A CA 1
ATOM 790 C C . ARG A 1 102 ? 31.997 14.825 -5.190 1.00 37.16 102 ARG A C 1
ATOM 792 O O . ARG A 1 102 ? 31.069 15.617 -5.123 1.00 37.16 102 ARG A O 1
ATOM 799 N N . SER A 1 103 ? 31.812 13.513 -5.111 1.00 36.19 103 SER A N 1
ATOM 800 C CA . SER A 1 103 ? 31.286 12.928 -3.870 1.00 36.19 103 SER A CA 1
ATOM 801 C C . SER A 1 103 ? 31.541 11.426 -3.879 1.00 36.19 103 SER A C 1
ATOM 803 O O . SER A 1 103 ? 30.817 10.655 -4.501 1.00 36.19 103 SER A O 1
ATOM 805 N N . ILE A 1 104 ? 32.580 11.023 -3.153 1.00 45.81 104 ILE A N 1
ATOM 806 C CA . ILE A 1 104 ? 32.644 9.706 -2.526 1.00 45.81 104 ILE A CA 1
ATOM 807 C C . ILE A 1 104 ? 31.370 9.603 -1.678 1.00 45.81 104 ILE A C 1
ATOM 809 O O . ILE A 1 104 ? 31.242 10.284 -0.664 1.00 45.81 104 ILE A O 1
ATOM 813 N N . GLY A 1 105 ? 30.387 8.853 -2.170 1.00 31.39 105 GLY A N 1
ATOM 814 C CA . GLY A 1 105 ? 29.043 8.786 -1.607 1.00 31.39 105 GLY A CA 1
ATOM 815 C C . GLY A 1 105 ? 28.421 7.423 -1.876 1.00 31.39 105 GLY A C 1
ATOM 816 O O . GLY A 1 105 ? 27.738 7.244 -2.870 1.00 31.39 105 GLY A O 1
ATOM 817 N N . SER A 1 106 ? 28.723 6.488 -0.972 1.00 37.12 106 SER A N 1
ATOM 818 C CA . SER A 1 106 ? 27.999 5.255 -0.626 1.00 37.12 106 SER A CA 1
ATOM 819 C C . SER A 1 106 ? 27.524 4.317 -1.753 1.00 37.12 106 SER A C 1
ATOM 821 O O . SER A 1 106 ? 26.534 4.561 -2.435 1.00 37.12 106 SER A O 1
ATOM 823 N N . SER A 1 107 ? 28.144 3.132 -1.837 1.00 40.38 107 SER A N 1
ATOM 824 C CA . SER A 1 107 ? 27.777 1.989 -2.701 1.00 40.38 107 SER A CA 1
ATOM 825 C C . SER A 1 107 ? 26.458 1.278 -2.316 1.00 40.38 107 SER A C 1
ATOM 827 O O . SER A 1 107 ? 26.322 0.048 -2.384 1.00 40.38 107 SER A O 1
ATOM 829 N N . THR A 1 108 ? 25.459 2.033 -1.864 1.00 39.88 108 THR A N 1
ATOM 830 C CA . THR A 1 108 ? 24.190 1.495 -1.353 1.00 39.88 108 THR A CA 1
ATOM 831 C C . THR A 1 108 ? 23.001 1.701 -2.291 1.00 39.88 108 THR A C 1
ATOM 833 O O . THR A 1 108 ? 22.112 0.854 -2.269 1.00 39.88 108 THR A O 1
ATOM 836 N N . ASP A 1 109 ? 23.006 2.703 -3.177 1.00 44.06 109 ASP A N 1
ATOM 837 C CA . ASP A 1 109 ? 21.811 3.045 -3.979 1.00 44.06 109 ASP A CA 1
ATOM 838 C C . ASP A 1 109 ? 21.635 2.238 -5.275 1.00 44.06 109 ASP A C 1
ATOM 840 O O . ASP A 1 109 ? 20.522 2.099 -5.776 1.00 44.06 109 ASP A O 1
ATOM 844 N N . ARG A 1 110 ? 22.688 1.600 -5.801 1.00 49.00 110 ARG A N 1
ATOM 845 C CA . ARG A 1 110 ? 22.575 0.750 -7.006 1.00 49.00 110 ARG A CA 1
ATOM 846 C C . ARG A 1 110 ? 22.008 -0.649 -6.742 1.00 49.00 110 ARG A C 1
ATOM 848 O O . ARG A 1 110 ? 21.856 -1.422 -7.674 1.00 49.00 110 ARG A O 1
ATOM 855 N N . ARG A 1 111 ? 21.684 -1.030 -5.500 1.00 51.16 111 ARG A N 1
ATOM 856 C CA . ARG A 1 111 ? 21.332 -2.430 -5.165 1.00 51.16 111 ARG A CA 1
ATOM 857 C C . ARG A 1 111 ? 19.919 -2.871 -5.571 1.00 51.16 111 ARG A C 1
ATOM 859 O O . ARG A 1 111 ? 19.634 -4.058 -5.460 1.00 51.16 111 ARG A O 1
ATOM 866 N N . GLY A 1 112 ? 19.049 -1.962 -6.015 1.00 57.12 112 GLY A N 1
ATOM 867 C CA . GLY A 1 112 ? 17.612 -2.244 -6.142 1.00 57.12 112 GLY A CA 1
ATOM 868 C C . GLY A 1 112 ? 17.082 -2.510 -7.551 1.00 57.12 112 GLY A C 1
ATOM 869 O O . GLY A 1 112 ? 16.268 -3.411 -7.721 1.00 57.12 112 GLY A O 1
ATOM 870 N N . SER A 1 113 ? 17.526 -1.762 -8.562 1.00 69.94 113 SER A N 1
ATOM 871 C CA . SER A 1 113 ? 16.911 -1.824 -9.894 1.00 69.94 113 SER A CA 1
ATOM 872 C C . SER A 1 113 ? 17.922 -2.265 -10.944 1.00 69.94 113 SER A C 1
ATOM 874 O O . SER A 1 113 ? 19.064 -1.811 -10.918 1.00 69.94 113 SER A O 1
ATOM 876 N N . TRP A 1 114 ? 17.517 -3.188 -11.814 1.00 78.25 114 TRP A N 1
ATOM 877 C CA . TRP A 1 114 ? 18.255 -3.555 -13.022 1.00 78.25 114 TRP A CA 1
ATOM 878 C C . TRP A 1 114 ? 17.776 -2.643 -14.145 1.00 78.25 114 TRP A C 1
ATOM 880 O O . TRP A 1 114 ? 16.582 -2.658 -14.444 1.00 78.25 114 TRP A O 1
ATOM 890 N N . THR A 1 115 ? 18.668 -1.865 -14.749 1.00 81.94 115 THR A N 1
ATOM 891 C CA . THR A 1 115 ? 18.316 -1.037 -15.909 1.00 81.94 115 THR A CA 1
ATOM 892 C C . THR A 1 115 ? 18.247 -1.882 -17.180 1.00 81.94 115 THR A C 1
ATOM 894 O O . THR A 1 115 ? 18.838 -2.961 -17.257 1.00 81.94 115 THR A O 1
ATOM 897 N N . GLU A 1 116 ? 17.534 -1.395 -18.196 1.00 76.75 116 GLU A N 1
ATOM 898 C CA . GLU A 1 116 ? 17.444 -2.093 -19.484 1.00 76.75 116 GLU A CA 1
ATOM 899 C C . GLU A 1 116 ? 18.822 -2.213 -20.161 1.00 76.75 116 GLU A C 1
ATOM 901 O O . GLU A 1 116 ? 19.158 -3.252 -20.723 1.00 76.75 116 GLU A O 1
ATOM 906 N N . GLU A 1 117 ? 19.678 -1.200 -20.004 1.00 75.25 117 GLU A N 1
ATOM 907 C CA . GLU A 1 117 ? 21.070 -1.223 -20.469 1.00 75.25 117 GLU A CA 1
ATOM 908 C C . GLU A 1 117 ? 21.902 -2.296 -19.750 1.00 75.25 117 GLU A C 1
ATOM 910 O O . GLU A 1 117 ? 22.626 -3.057 -20.392 1.00 75.25 117 GLU A O 1
ATOM 915 N N . GLU A 1 118 ? 21.769 -2.421 -18.422 1.00 78.38 118 GLU A N 1
ATOM 916 C CA . GLU A 1 118 ? 22.432 -3.479 -17.647 1.00 78.38 118 GLU A CA 1
ATOM 917 C C . GLU A 1 118 ? 21.949 -4.872 -18.077 1.00 78.38 118 GLU A C 1
ATOM 919 O O . GLU A 1 118 ? 22.745 -5.811 -18.127 1.00 78.38 118 GLU A O 1
ATOM 924 N N . ILE A 1 119 ? 20.662 -5.020 -18.409 1.00 82.56 119 ILE A N 1
ATOM 925 C CA . ILE A 1 119 ? 20.082 -6.274 -18.912 1.00 82.56 119 ILE A CA 1
ATOM 926 C C . ILE A 1 119 ? 20.622 -6.602 -20.309 1.00 82.56 119 ILE A C 1
ATOM 928 O O . ILE A 1 119 ? 20.994 -7.751 -20.558 1.00 82.56 119 ILE A O 1
ATOM 932 N N . GLY A 1 120 ? 20.707 -5.613 -21.201 1.00 85.00 120 GLY A N 1
ATOM 933 C CA . GLY A 1 120 ? 21.285 -5.766 -22.537 1.00 85.00 120 GLY A CA 1
ATOM 934 C C . GLY A 1 120 ? 22.764 -6.154 -22.486 1.00 85.00 120 GLY A C 1
ATOM 935 O O . GLY A 1 120 ? 23.178 -7.118 -23.131 1.00 85.00 120 GLY A O 1
ATOM 936 N N . HIS A 1 121 ? 23.555 -5.477 -21.647 1.00 82.06 121 HIS A N 1
ATOM 937 C CA . HIS A 1 121 ? 24.953 -5.838 -21.407 1.00 82.06 121 HIS A CA 1
ATOM 938 C C . HIS A 1 121 ? 25.083 -7.241 -20.811 1.00 82.06 121 HIS A C 1
ATOM 940 O O . HIS A 1 121 ? 25.929 -8.014 -21.253 1.00 82.06 121 HIS A O 1
ATOM 946 N N . LEU A 1 122 ? 24.225 -7.606 -19.855 1.00 85.81 122 LEU A N 1
ATOM 947 C CA . LEU A 1 122 ? 24.224 -8.942 -19.265 1.00 85.81 122 LEU A CA 1
ATOM 948 C C . LEU A 1 122 ? 23.960 -10.033 -20.316 1.00 85.81 122 LEU A C 1
ATOM 950 O O . LEU A 1 122 ? 24.654 -11.048 -20.301 1.00 85.81 122 LEU A O 1
ATOM 954 N N . ARG A 1 123 ? 23.008 -9.824 -21.239 1.00 85.56 123 ARG A N 1
ATOM 955 C CA . ARG A 1 123 ? 22.714 -10.753 -22.347 1.00 85.56 123 ARG A CA 1
ATOM 956 C C . ARG A 1 123 ? 23.907 -10.905 -23.288 1.00 85.56 123 ARG A C 1
ATOM 958 O O . ARG A 1 123 ? 24.406 -12.014 -23.447 1.00 85.56 123 ARG A O 1
ATOM 965 N N . ASN A 1 124 ? 24.419 -9.794 -23.817 1.00 85.25 124 ASN A N 1
ATOM 966 C CA . ASN A 1 124 ? 25.536 -9.798 -24.767 1.00 85.25 124 ASN A CA 1
ATOM 967 C C . ASN A 1 124 ? 26.807 -10.431 -24.173 1.00 85.25 124 ASN A C 1
ATOM 969 O O . ASN A 1 124 ? 27.510 -11.205 -24.824 1.00 85.25 124 ASN A O 1
ATOM 973 N N . LEU A 1 125 ? 27.115 -10.127 -22.909 1.00 84.56 125 LEU A N 1
ATOM 974 C CA . LEU A 1 125 ? 28.300 -10.671 -22.248 1.00 84.56 125 LEU A CA 1
ATOM 975 C C . LEU A 1 125 ? 28.129 -12.157 -21.892 1.00 84.56 125 LEU A C 1
ATOM 977 O O . LEU A 1 125 ? 29.091 -12.917 -21.964 1.00 84.56 125 LEU A O 1
ATOM 981 N N . HIS A 1 126 ? 26.913 -12.597 -21.565 1.00 82.44 126 HIS A N 1
ATOM 982 C CA . HIS A 1 126 ? 26.623 -14.016 -21.361 1.00 82.44 126 HIS A CA 1
ATOM 983 C C . HIS A 1 126 ? 26.706 -14.808 -22.675 1.00 82.44 126 HIS A C 1
ATOM 985 O O . HIS A 1 126 ? 27.288 -15.890 -22.704 1.00 82.44 126 HIS A O 1
ATOM 991 N N . GLU A 1 127 ? 26.199 -14.251 -23.778 1.00 82.31 127 GLU A N 1
ATOM 992 C CA . GLU A 1 127 ? 26.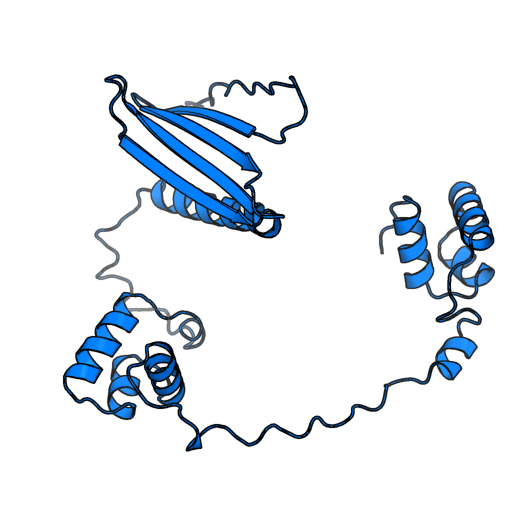299 -14.842 -25.122 1.00 82.31 127 GLU A CA 1
ATOM 993 C C . GLU A 1 127 ? 27.746 -14.928 -25.626 1.00 82.31 127 GLU A C 1
ATOM 995 O O . GLU A 1 127 ? 28.109 -15.894 -26.292 1.00 82.31 127 GLU A O 1
ATOM 1000 N N . SER A 1 128 ? 28.607 -13.980 -25.240 1.00 82.31 128 SER A N 1
ATOM 1001 C CA . SER A 1 128 ? 30.052 -14.056 -25.515 1.00 82.31 128 SER A CA 1
ATOM 1002 C C . SER A 1 128 ? 30.813 -15.047 -24.616 1.00 82.31 128 SER A C 1
ATOM 1004 O O . SER A 1 128 ? 32.034 -15.161 -24.718 1.00 82.31 128 SER A O 1
ATOM 1006 N N . GLY A 1 129 ? 30.107 -15.800 -23.764 1.00 82.38 129 GLY A N 1
ATOM 1007 C CA . GLY A 1 129 ? 30.668 -16.887 -22.961 1.00 82.38 129 GLY A CA 1
ATOM 1008 C C . GLY A 1 129 ? 31.349 -16.435 -21.669 1.00 82.38 129 GLY A C 1
ATOM 1009 O O . GLY A 1 129 ? 32.114 -17.205 -21.083 1.00 82.38 129 GLY A O 1
ATOM 1010 N N . MET A 1 130 ? 31.103 -15.205 -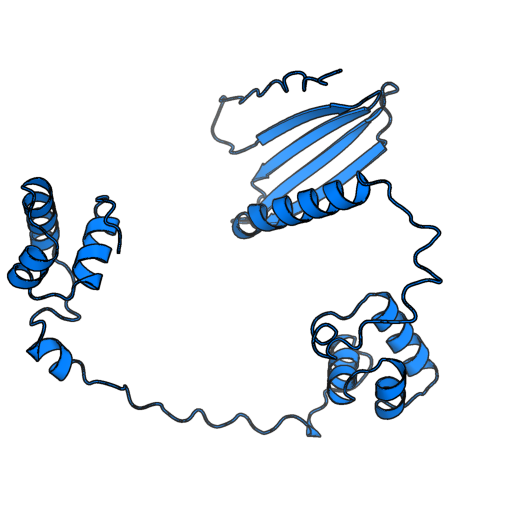21.202 1.00 82.56 130 MET A N 1
ATOM 1011 C CA . MET A 1 130 ? 31.641 -14.758 -19.917 1.00 82.56 130 MET A CA 1
ATOM 1012 C C . MET A 1 130 ? 30.989 -15.483 -18.739 1.00 82.56 130 MET A C 1
ATOM 1014 O O . MET A 1 130 ? 29.779 -15.702 -18.684 1.00 82.56 130 MET A O 1
ATOM 1018 N N . THR A 1 131 ? 31.804 -15.794 -17.735 1.00 84.75 131 THR A N 1
ATOM 1019 C CA . THR A 1 131 ? 31.343 -16.427 -16.494 1.00 84.75 131 THR A CA 1
ATOM 1020 C C . THR A 1 131 ? 30.642 -15.423 -15.573 1.00 84.75 131 THR A C 1
ATOM 1022 O O . THR A 1 131 ? 30.932 -14.224 -15.590 1.00 84.75 131 THR A O 1
ATOM 1025 N N . SER A 1 132 ? 29.761 -15.901 -14.686 1.00 81.12 132 SER A N 1
ATOM 1026 C CA . SER A 1 132 ? 29.027 -15.046 -13.734 1.00 81.12 132 SER A CA 1
ATOM 1027 C C . SER A 1 132 ? 29.939 -14.184 -12.846 1.00 81.12 132 SER A C 1
ATOM 1029 O O . SER A 1 132 ? 29.578 -13.058 -12.506 1.00 81.12 132 SER A O 1
ATOM 1031 N N . ALA A 1 133 ? 31.143 -14.666 -12.519 1.00 81.50 133 ALA A N 1
ATOM 1032 C CA . ALA A 1 133 ? 32.138 -13.927 -11.740 1.00 81.50 133 ALA A CA 1
ATOM 1033 C C . ALA A 1 133 ? 32.787 -12.769 -12.525 1.00 81.50 133 ALA A C 1
ATOM 1035 O O . ALA A 1 133 ? 33.159 -11.749 -11.944 1.00 81.50 133 ALA A O 1
ATOM 1036 N N . GLN A 1 134 ? 32.924 -12.901 -13.847 1.00 82.75 134 GLN A N 1
ATOM 1037 C CA . GLN A 1 134 ? 33.411 -11.824 -14.715 1.00 82.75 134 GLN A CA 1
ATOM 1038 C C . GLN A 1 134 ? 32.318 -10.776 -14.933 1.00 82.75 134 GLN A C 1
ATOM 1040 O O . GLN A 1 134 ? 32.579 -9.583 -14.787 1.00 82.75 134 GLN A O 1
ATOM 1045 N N . LEU A 1 135 ? 31.078 -11.221 -15.158 1.00 83.19 135 LEU A N 1
ATOM 1046 C CA . LEU A 1 135 ? 29.904 -10.348 -15.232 1.00 83.19 135 LEU A CA 1
ATOM 1047 C C . LEU A 1 135 ? 29.742 -9.506 -13.954 1.00 83.19 135 LEU A C 1
ATOM 1049 O O . LEU A 1 135 ? 29.413 -8.326 -14.032 1.00 83.19 135 LEU A O 1
ATOM 1053 N N . ALA A 1 136 ? 30.039 -10.083 -12.783 1.00 85.81 136 ALA A N 1
ATOM 1054 C CA . ALA A 1 136 ? 29.983 -9.398 -11.486 1.00 85.81 136 ALA A CA 1
ATOM 1055 C C . ALA A 1 136 ? 30.921 -8.199 -11.413 1.00 85.81 136 ALA A C 1
ATOM 1057 O O . ALA A 1 136 ? 30.529 -7.128 -10.953 1.00 85.81 136 ALA A O 1
ATOM 1058 N N . LYS A 1 137 ? 32.137 -8.364 -11.937 1.00 84.00 137 LYS A N 1
ATOM 1059 C CA . LYS A 1 137 ? 33.127 -7.289 -12.010 1.00 84.00 137 LYS A CA 1
ATOM 1060 C C . LYS A 1 137 ? 32.733 -6.219 -13.025 1.00 84.00 137 LYS A C 1
ATOM 1062 O O . LYS A 1 137 ? 32.932 -5.043 -12.752 1.00 84.00 137 LYS A O 1
ATOM 1067 N N . HIS A 1 138 ? 32.170 -6.615 -14.167 1.00 80.75 138 HIS A N 1
ATOM 1068 C CA . HIS A 1 138 ? 31.779 -5.680 -15.225 1.00 80.75 138 HIS A CA 1
ATOM 1069 C C . HIS A 1 138 ? 30.542 -4.844 -14.880 1.00 80.75 138 HIS A C 1
ATOM 1071 O O . HIS A 1 138 ? 30.476 -3.682 -15.268 1.00 80.75 138 HIS A O 1
ATOM 1077 N N . LEU A 1 139 ? 29.581 -5.413 -14.150 1.00 80.75 139 LEU A N 1
ATOM 1078 C CA . LEU A 1 139 ? 28.326 -4.742 -13.796 1.00 80.75 139 LEU A CA 1
ATOM 1079 C C . LEU A 1 139 ? 28.335 -4.140 -12.381 1.00 80.75 139 LEU A C 1
ATOM 1081 O O . LEU A 1 139 ? 27.320 -3.602 -11.953 1.00 80.75 139 LEU A O 1
ATOM 1085 N N . ASP A 1 140 ? 29.450 -4.241 -11.646 1.00 80.00 140 ASP A N 1
ATOM 1086 C CA . ASP A 1 140 ? 29.570 -3.819 -10.238 1.00 80.00 140 ASP A CA 1
ATOM 1087 C C . ASP A 1 140 ? 28.436 -4.390 -9.356 1.00 80.00 140 ASP A C 1
ATOM 1089 O O . ASP A 1 140 ? 27.835 -3.728 -8.505 1.00 80.00 140 ASP A O 1
ATOM 1093 N N . ARG A 1 141 ? 28.093 -5.661 -9.602 1.00 82.56 141 ARG A N 1
ATOM 1094 C CA . ARG A 1 141 ? 27.054 -6.406 -8.879 1.00 82.56 141 ARG A CA 1
ATOM 1095 C C . ARG A 1 141 ? 27.650 -7.642 -8.230 1.00 82.56 141 ARG A C 1
ATOM 1097 O O . ARG A 1 141 ? 28.689 -8.157 -8.629 1.00 82.56 141 ARG A O 1
ATOM 1104 N N . THR A 1 142 ? 26.949 -8.176 -7.237 1.00 83.06 142 THR A N 1
ATOM 1105 C CA . THR A 1 142 ? 27.322 -9.470 -6.666 1.00 83.06 142 THR A CA 1
ATOM 1106 C C . THR A 1 142 ? 27.078 -10.585 -7.684 1.00 83.06 142 THR A C 1
ATOM 1108 O O . THR A 1 142 ? 26.081 -10.571 -8.408 1.00 83.06 142 THR A O 1
ATOM 1111 N N . GLU A 1 143 ? 27.954 -11.592 -7.700 1.00 83.94 143 GLU A N 1
ATOM 1112 C CA . GLU A 1 143 ? 27.793 -12.788 -8.542 1.00 83.94 143 GLU A CA 1
ATOM 1113 C C . GLU A 1 143 ? 26.426 -13.448 -8.315 1.00 83.94 143 GLU A C 1
ATOM 1115 O O . GLU A 1 143 ? 25.752 -13.841 -9.265 1.00 83.94 143 GLU A O 1
ATOM 1120 N N . LYS A 1 144 ? 25.963 -13.452 -7.059 1.00 82.62 144 LYS A N 1
ATOM 1121 C CA . LYS A 1 144 ? 24.617 -13.884 -6.684 1.00 82.62 144 LYS A CA 1
ATOM 1122 C C . LYS A 1 144 ? 23.543 -13.098 -7.438 1.00 82.62 144 LYS A C 1
ATOM 1124 O O . LYS A 1 144 ? 22.703 -13.702 -8.093 1.00 82.62 144 LYS A O 1
ATOM 1129 N N . SER A 1 145 ? 23.576 -11.765 -7.402 1.00 81.38 145 SER A N 1
ATOM 1130 C CA . SER A 1 145 ? 22.605 -10.928 -8.126 1.00 81.38 145 SER A CA 1
ATOM 1131 C C . SER A 1 145 ? 22.552 -11.277 -9.616 1.00 81.38 145 SER A C 1
ATOM 1133 O O . SER A 1 145 ? 21.470 -11.338 -10.193 1.00 81.38 145 SER A O 1
ATOM 1135 N N . ILE A 1 146 ? 23.704 -11.560 -10.226 1.00 84.88 146 ILE A N 1
ATOM 1136 C CA . ILE A 1 146 ? 23.797 -11.961 -11.632 1.00 84.88 146 ILE A CA 1
ATOM 1137 C C . ILE A 1 146 ? 23.227 -13.350 -11.877 1.00 84.88 146 ILE A C 1
ATOM 1139 O O . ILE A 1 146 ? 22.423 -13.495 -12.787 1.00 84.88 146 ILE A O 1
ATOM 1143 N N . LYS A 1 147 ? 23.570 -14.356 -11.066 1.00 84.12 147 LYS A N 1
ATOM 1144 C CA . LYS A 1 147 ? 23.002 -15.709 -11.188 1.00 84.12 147 LYS A CA 1
ATOM 1145 C C . LYS A 1 147 ? 21.477 -15.686 -11.087 1.00 84.12 147 LYS A C 1
ATOM 1147 O O . LYS A 1 147 ? 20.791 -16.284 -11.910 1.00 84.12 147 LYS A O 1
ATOM 1152 N N . TRP A 1 148 ? 20.944 -14.932 -10.123 1.00 84.56 148 TRP A N 1
ATOM 1153 C CA . TRP A 1 148 ? 19.501 -14.755 -9.956 1.00 84.56 148 TRP A CA 1
ATOM 1154 C C . TRP A 1 148 ? 18.861 -14.021 -11.137 1.00 84.56 148 TRP A C 1
ATOM 1156 O O . TRP A 1 148 ? 17.785 -14.420 -11.581 1.00 84.56 148 TRP A O 1
ATOM 1166 N N . LYS A 1 149 ? 19.522 -12.994 -11.684 1.00 86.00 149 LYS A N 1
ATOM 1167 C CA . LYS A 1 149 ? 19.028 -12.272 -12.862 1.00 86.00 149 LYS A CA 1
ATOM 1168 C C . LYS A 1 149 ? 19.102 -13.111 -14.141 1.00 86.00 149 LYS A C 1
ATOM 1170 O O . LYS A 1 149 ? 18.156 -13.104 -14.915 1.00 86.00 149 LYS A O 1
ATOM 1175 N N . LEU A 1 150 ? 20.174 -13.871 -14.356 1.00 87.12 150 LEU A N 1
ATOM 1176 C CA . LEU A 1 150 ? 20.304 -14.793 -15.489 1.00 87.12 150 LEU A CA 1
ATOM 1177 C C . LEU A 1 150 ? 19.224 -15.877 -15.439 1.00 87.12 150 LEU A C 1
ATOM 1179 O O . LEU A 1 150 ? 18.582 -16.136 -16.454 1.00 87.12 150 LEU A O 1
ATOM 1183 N N . HIS A 1 151 ? 18.960 -16.441 -14.256 1.00 86.25 151 HIS A N 1
ATOM 1184 C CA . HIS A 1 151 ? 17.849 -17.369 -14.063 1.00 86.25 151 HIS A CA 1
ATOM 1185 C C . HIS A 1 151 ? 16.491 -16.707 -14.338 1.00 86.25 151 HIS A C 1
ATOM 1187 O O . HIS A 1 151 ? 15.671 -17.269 -15.057 1.00 86.25 151 HIS A O 1
ATOM 1193 N N . SER A 1 152 ? 16.247 -15.490 -13.832 1.00 83.06 152 SER A N 1
ATOM 1194 C CA . SER A 1 152 ? 14.977 -14.790 -14.079 1.00 83.06 152 SER A CA 1
ATOM 1195 C C . SER A 1 152 ? 14.769 -14.420 -15.551 1.00 83.06 152 SER A C 1
ATOM 1197 O O . SER A 1 152 ? 13.637 -14.229 -15.978 1.00 83.06 152 SER A O 1
ATOM 1199 N N . LEU A 1 153 ? 15.856 -14.274 -16.313 1.00 84.94 153 LEU A N 1
ATOM 1200 C CA . LEU A 1 153 ? 15.839 -14.035 -17.758 1.00 84.94 153 LEU A CA 1
ATOM 1201 C C . LEU A 1 153 ? 15.812 -15.340 -18.575 1.00 84.94 153 LEU A C 1
ATOM 1203 O O . LEU A 1 153 ? 15.775 -15.274 -19.801 1.00 84.94 153 LEU A O 1
ATOM 1207 N N . GLY A 1 154 ? 15.841 -16.508 -17.920 1.00 84.44 154 GLY A N 1
ATOM 1208 C CA . GLY A 1 154 ? 15.838 -17.823 -18.567 1.00 84.44 154 GLY A CA 1
ATOM 1209 C C . GLY A 1 154 ? 17.147 -18.191 -19.273 1.00 84.44 154 GLY A C 1
ATOM 1210 O O . GLY A 1 154 ? 17.162 -19.115 -20.078 1.00 84.44 154 GLY A O 1
ATOM 1211 N N . LEU A 1 155 ? 18.240 -17.475 -18.994 1.00 82.81 155 LEU A N 1
ATOM 1212 C CA . LEU A 1 155 ? 19.544 -17.656 -19.648 1.00 82.81 155 LEU A CA 1
ATOM 1213 C C . LEU A 1 155 ? 20.443 -18.666 -18.923 1.00 82.81 155 LEU A C 1
ATOM 1215 O O . LEU A 1 155 ? 21.401 -19.162 -19.509 1.00 82.81 155 LEU A O 1
ATOM 1219 N N . ALA A 1 156 ? 20.150 -18.968 -17.655 1.00 82.69 156 ALA A N 1
ATOM 1220 C CA . ALA A 1 156 ? 20.900 -19.920 -16.841 1.00 82.69 156 ALA A CA 1
ATOM 1221 C C . ALA A 1 156 ? 19.971 -20.774 -15.966 1.00 82.69 156 ALA A C 1
ATOM 1223 O O . ALA A 1 156 ? 18.837 -20.389 -15.670 1.00 82.69 156 ALA A O 1
ATOM 1224 N N . ALA A 1 157 ? 20.473 -21.931 -15.525 1.00 80.44 157 ALA A N 1
ATOM 1225 C CA . ALA A 1 157 ? 19.766 -22.814 -14.604 1.00 80.44 157 ALA A CA 1
ATOM 1226 C C . ALA A 1 157 ? 19.558 -22.166 -13.223 1.00 80.44 157 ALA A C 1
ATOM 1228 O O . ALA A 1 157 ? 20.269 -21.239 -12.826 1.00 80.44 157 ALA A O 1
ATOM 1229 N N . PHE A 1 158 ? 18.576 -22.676 -12.476 1.00 76.00 158 PHE A N 1
ATOM 1230 C CA . PHE A 1 158 ? 18.297 -22.227 -11.115 1.00 76.00 158 PHE A CA 1
ATOM 1231 C C . PHE A 1 158 ? 19.531 -22.432 -10.220 1.00 76.00 158 PHE A C 1
ATOM 1233 O O . PHE A 1 158 ? 20.055 -23.546 -10.178 1.00 76.00 158 PHE A O 1
ATOM 1240 N N . PRO A 1 159 ? 19.998 -21.405 -9.482 1.00 73.62 159 PRO A N 1
ATOM 1241 C CA . PRO A 1 159 ? 21.173 -21.520 -8.623 1.00 73.62 159 PRO A CA 1
ATOM 1242 C C . PRO A 1 159 ? 20.835 -22.281 -7.325 1.00 73.62 159 PRO A C 1
ATOM 1244 O O . PRO A 1 159 ? 20.847 -21.708 -6.235 1.00 73.62 159 PRO A O 1
ATOM 1247 N N . SER A 1 160 ? 20.508 -23.576 -7.434 1.00 65.94 160 SER A N 1
ATOM 1248 C CA . SER A 1 160 ? 20.086 -24.434 -6.314 1.00 65.94 160 SER A CA 1
ATOM 1249 C C . SER A 1 160 ? 21.170 -24.630 -5.259 1.00 65.94 160 SER A C 1
ATOM 1251 O O . SER A 1 160 ? 20.847 -24.771 -4.084 1.00 65.94 160 SER A O 1
ATOM 1253 N N . GLU A 1 161 ? 22.443 -24.609 -5.655 1.00 63.62 161 GLU A N 1
ATOM 1254 C CA . GLU A 1 161 ? 23.588 -24.799 -4.751 1.00 63.62 161 GLU A CA 1
ATOM 1255 C C . GLU A 1 161 ? 23.754 -23.649 -3.740 1.00 63.62 161 GLU A C 1
ATOM 1257 O O . GLU A 1 161 ? 24.343 -23.837 -2.678 1.00 63.62 161 GLU A O 1
ATOM 1262 N N . GLU A 1 162 ? 23.195 -22.465 -4.023 1.00 60.06 162 GLU A N 1
ATOM 1263 C CA . GLU A 1 162 ? 23.302 -21.277 -3.161 1.00 60.06 162 GLU A CA 1
ATOM 1264 C C . GLU A 1 162 ? 22.059 -21.018 -2.294 1.00 60.06 162 GLU A C 1
ATOM 1266 O O . GLU A 1 162 ? 22.043 -20.090 -1.471 1.00 60.06 162 GLU A O 1
ATOM 1271 N N . VAL A 1 163 ? 20.995 -21.806 -2.466 1.00 64.25 163 VAL A N 1
ATOM 1272 C CA . VAL A 1 163 ? 19.799 -21.689 -1.632 1.00 64.25 163 VAL A CA 1
ATOM 1273 C C . VAL A 1 163 ? 20.071 -22.434 -0.335 1.00 64.25 163 VAL A C 1
ATOM 1275 O O . VAL A 1 163 ? 19.993 -23.658 -0.269 1.00 64.25 163 VAL A O 1
ATOM 1278 N N . SER A 1 164 ? 20.394 -21.688 0.726 1.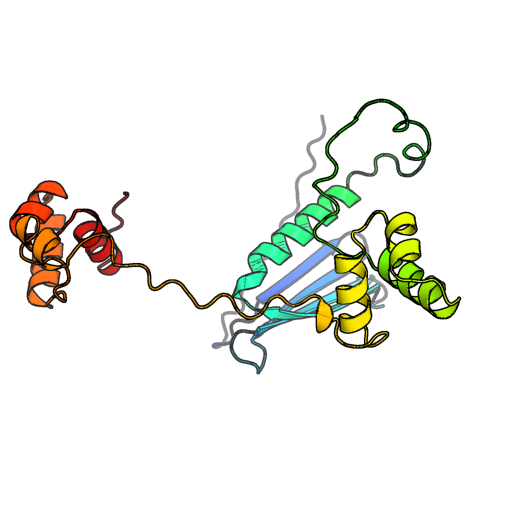00 60.59 164 SER A N 1
ATOM 1279 C CA . SER A 1 164 ? 20.384 -22.258 2.074 1.00 60.59 164 SER A CA 1
ATOM 1280 C C . SER A 1 164 ? 19.033 -22.945 2.301 1.00 60.59 164 SER A C 1
ATOM 1282 O O . SER A 1 164 ? 18.008 -22.343 1.960 1.00 60.59 164 SER A O 1
ATOM 1284 N N . PRO A 1 165 ? 19.002 -24.164 2.875 1.00 64.31 165 PRO A N 1
ATOM 1285 C CA . PRO A 1 165 ? 17.745 -24.838 3.163 1.00 64.31 165 PRO A CA 1
ATOM 1286 C C . PRO A 1 165 ? 16.828 -23.889 3.942 1.00 64.31 165 PRO A C 1
ATOM 1288 O O . PRO A 1 165 ? 17.334 -23.070 4.725 1.00 64.31 165 PRO A O 1
ATOM 1291 N N . PRO A 1 166 ? 15.501 -23.947 3.717 1.00 60.44 166 PRO A N 1
ATOM 1292 C CA . PRO A 1 166 ? 14.564 -23.050 4.372 1.00 60.44 166 PRO A CA 1
ATOM 1293 C C . PRO A 1 166 ? 14.848 -23.071 5.870 1.00 60.44 166 PRO A C 1
ATOM 1295 O O . PRO A 1 166 ? 14.790 -24.124 6.507 1.00 60.44 166 PRO A O 1
ATOM 1298 N N . LYS A 1 167 ? 15.230 -21.909 6.421 1.00 60.81 167 LYS A N 1
ATOM 1299 C CA . LYS A 1 167 ? 15.448 -21.765 7.860 1.00 60.81 167 LYS A CA 1
ATOM 1300 C C . LYS A 1 167 ? 14.155 -22.216 8.521 1.00 60.81 167 LYS A C 1
ATOM 1302 O O . LYS A 1 167 ? 13.137 -21.548 8.352 1.00 60.81 167 LYS A O 1
ATOM 1307 N N . LEU A 1 168 ? 14.191 -23.348 9.227 1.00 70.81 168 LEU A N 1
ATOM 1308 C CA . LEU A 1 168 ? 13.067 -23.813 10.032 1.00 70.81 168 LEU A CA 1
ATOM 1309 C C . LEU A 1 168 ? 12.629 -22.625 10.887 1.00 70.81 168 LEU A C 1
ATOM 1311 O O . LEU A 1 168 ? 13.423 -22.114 11.682 1.00 70.81 168 LEU A O 1
ATOM 1315 N N . ALA A 1 169 ? 11.422 -22.115 10.634 1.00 63.59 169 ALA A N 1
ATOM 1316 C CA . ALA A 1 169 ? 10.924 -20.932 11.311 1.00 63.59 169 ALA A CA 1
ATOM 1317 C C . ALA A 1 169 ? 10.996 -21.197 12.816 1.00 63.59 169 ALA A C 1
ATOM 1319 O O . ALA A 1 169 ? 10.327 -22.098 13.329 1.00 63.59 169 ALA A O 1
ATOM 1320 N N . LYS A 1 170 ? 11.845 -20.447 13.525 1.00 60.62 170 LYS A N 1
ATOM 1321 C CA . LYS A 1 170 ? 11.854 -20.485 14.984 1.00 60.62 170 LYS A CA 1
ATOM 1322 C C . LYS A 1 170 ? 10.458 -20.052 15.417 1.00 60.62 170 LYS A C 1
ATOM 1324 O O . LYS A 1 170 ? 10.037 -18.943 15.096 1.00 60.62 170 LYS A O 1
ATOM 1329 N N . ARG A 1 171 ? 9.715 -20.938 16.083 1.00 59.47 171 ARG A N 1
ATOM 1330 C CA . ARG A 1 171 ? 8.436 -20.568 16.693 1.00 59.47 171 ARG A CA 1
ATOM 1331 C C . ARG A 1 171 ? 8.744 -19.487 17.724 1.00 59.47 171 ARG A C 1
ATOM 1333 O O . ARG A 1 171 ? 9.409 -19.763 18.716 1.00 59.47 171 ARG A O 1
ATOM 1340 N N . HIS A 1 172 ? 8.332 -18.257 17.441 1.00 63.00 172 HIS A N 1
ATOM 1341 C CA . HIS A 1 172 ? 8.411 -17.177 18.411 1.00 63.00 172 HIS A CA 1
ATOM 1342 C C . HIS A 1 172 ? 7.349 -17.437 19.474 1.00 63.00 172 HIS A C 1
ATOM 1344 O O . HIS A 1 172 ? 6.161 -17.514 19.157 1.00 63.00 172 HIS A O 1
ATOM 1350 N N . GLU A 1 173 ? 7.774 -17.605 20.723 1.00 64.12 173 GLU A N 1
ATOM 1351 C CA . GLU A 1 173 ? 6.838 -17.575 21.840 1.00 64.12 173 GLU A CA 1
ATOM 1352 C C . GLU A 1 173 ? 6.232 -16.166 21.933 1.00 64.12 173 GLU A C 1
ATOM 1354 O O . GLU A 1 173 ? 6.959 -15.176 21.784 1.00 64.12 173 GLU A O 1
ATOM 1359 N N . PRO A 1 174 ? 4.905 -16.043 22.113 1.00 66.94 174 PRO A N 1
ATOM 1360 C CA . PRO A 1 174 ? 4.273 -14.740 22.242 1.00 66.94 174 PRO A CA 1
ATOM 1361 C C . PRO A 1 174 ? 4.838 -14.011 23.466 1.00 66.94 174 PRO A C 1
ATOM 1363 O O . PRO A 1 174 ? 4.929 -14.579 24.551 1.00 66.94 174 PRO A O 1
ATOM 1366 N N . ALA A 1 175 ? 5.198 -12.738 23.285 1.00 67.06 175 ALA A N 1
ATOM 1367 C CA . ALA A 1 175 ? 5.844 -11.909 24.307 1.00 67.06 175 ALA A CA 1
ATOM 1368 C C . ALA A 1 175 ? 4.986 -11.672 25.567 1.00 67.06 175 ALA A C 1
ATOM 1370 O O . ALA A 1 175 ? 5.496 -11.203 26.580 1.00 67.06 175 ALA A O 1
ATOM 1371 N N . TYR A 1 176 ? 3.688 -11.971 25.508 1.00 68.75 176 TYR A N 1
ATOM 1372 C CA . TYR A 1 176 ? 2.755 -11.871 26.623 1.00 68.75 176 TYR A CA 1
ATOM 1373 C C . TYR A 1 176 ? 1.665 -12.934 26.489 1.00 68.75 176 TYR A C 1
ATOM 1375 O O . TYR A 1 176 ? 1.311 -13.351 25.380 1.00 68.75 176 TYR A O 1
ATOM 1383 N N . ARG A 1 177 ? 1.093 -13.347 27.622 1.00 75.81 177 ARG A N 1
ATOM 1384 C CA . ARG A 1 177 ? -0.113 -14.177 27.645 1.00 75.81 177 ARG A CA 1
ATOM 1385 C C . ARG A 1 177 ? -1.349 -13.286 27.708 1.00 75.81 177 ARG A C 1
ATOM 1387 O O . ARG A 1 177 ? -1.335 -12.213 28.310 1.00 75.81 177 ARG A O 1
ATOM 1394 N N . VAL A 1 178 ? -2.434 -13.718 27.072 1.00 70.06 178 VAL A N 1
ATOM 1395 C CA . VAL A 1 178 ? -3.702 -12.964 27.044 1.00 70.06 178 VAL A CA 1
ATOM 1396 C C . VAL A 1 178 ? -4.237 -12.757 28.466 1.00 70.06 178 VAL A C 1
ATOM 1398 O O . VAL A 1 178 ? -4.846 -11.730 28.764 1.00 70.06 178 VAL A O 1
ATOM 1401 N N . GLU A 1 179 ? -3.954 -13.700 29.363 1.00 71.50 179 GLU A N 1
ATOM 1402 C CA . GLU A 1 179 ? -4.297 -13.646 30.782 1.00 71.50 179 GLU A CA 1
ATOM 1403 C C . GLU A 1 179 ? -3.635 -12.458 31.490 1.00 71.50 179 GLU A C 1
ATOM 1405 O O . GLU A 1 179 ? -4.289 -11.799 32.298 1.00 71.50 179 GLU A O 1
ATOM 1410 N N . ASP A 1 180 ? -2.386 -12.129 31.149 1.00 74.88 180 ASP A N 1
ATOM 1411 C CA . ASP A 1 180 ? -1.666 -10.997 31.743 1.00 74.88 180 ASP A CA 1
ATOM 1412 C C . ASP A 1 180 ? -2.294 -9.663 31.320 1.00 74.88 180 ASP A C 1
ATOM 1414 O O . ASP A 1 180 ? -2.463 -8.760 32.137 1.00 74.88 180 ASP A O 1
ATOM 1418 N N . LEU A 1 181 ? -2.745 -9.562 30.065 1.00 70.38 181 LEU A N 1
ATOM 1419 C CA . LEU A 1 181 ? -3.455 -8.381 29.567 1.00 70.38 181 LEU A CA 1
ATOM 1420 C C . LEU A 1 181 ? -4.861 -8.220 30.154 1.00 70.38 181 LEU A C 1
ATOM 1422 O O . LEU A 1 181 ? -5.367 -7.102 30.238 1.00 70.38 181 LEU A O 1
ATOM 1426 N N . ARG A 1 182 ? -5.514 -9.317 30.551 1.00 77.62 182 ARG A N 1
ATOM 1427 C CA . ARG A 1 182 ? -6.832 -9.262 31.203 1.00 77.62 182 ARG A CA 1
ATOM 1428 C C . ARG A 1 182 ? -6.761 -8.803 32.656 1.00 77.62 182 ARG A C 1
ATOM 1430 O O . ARG A 1 182 ? -7.773 -8.344 33.178 1.00 77.62 182 ARG A O 1
ATOM 1437 N N . ARG A 1 183 ? -5.589 -8.887 33.298 1.00 73.44 183 ARG A N 1
ATOM 1438 C CA . ARG A 1 183 ? -5.372 -8.330 34.645 1.00 73.44 183 ARG A CA 1
ATOM 1439 C C . ARG A 1 183 ? -5.428 -6.805 34.653 1.00 73.44 183 ARG A C 1
ATOM 1441 O O . ARG A 1 183 ? -5.899 -6.233 35.626 1.00 73.44 183 ARG A O 1
ATOM 1448 N N . THR A 1 184 ? -4.961 -6.160 33.585 1.00 70.69 184 THR A N 1
ATOM 1449 C CA . THR A 1 184 ? -4.970 -4.695 33.453 1.00 70.69 184 THR A CA 1
ATOM 1450 C C . THR A 1 184 ? -6.241 -4.180 32.788 1.00 70.69 184 THR A C 1
ATOM 1452 O O . THR A 1 184 ? -6.789 -3.165 33.204 1.00 70.69 184 THR A O 1
ATOM 1455 N N . HIS A 1 185 ? -6.751 -4.899 31.789 1.00 74.00 185 HIS A N 1
ATOM 1456 C CA . HIS A 1 185 ? -7.969 -4.546 31.068 1.00 74.00 185 HIS A CA 1
ATOM 1457 C C . HIS A 1 185 ? -8.878 -5.773 30.985 1.00 74.00 185 HIS A C 1
ATOM 1459 O O . HIS A 1 185 ? -8.688 -6.642 30.133 1.00 74.00 185 HIS A O 1
ATOM 1465 N N . SER A 1 186 ? -9.872 -5.855 31.872 1.00 75.50 186 SER A N 1
ATOM 1466 C CA . SER A 1 186 ? -10.746 -7.030 32.054 1.00 75.50 186 SER A CA 1
ATOM 1467 C C . SER A 1 186 ? -11.442 -7.503 30.769 1.00 75.50 186 SER A C 1
ATOM 1469 O O . SER A 1 186 ? -11.721 -8.696 30.604 1.00 75.50 186 SER A O 1
ATOM 1471 N N . ASN A 1 187 ? -11.673 -6.588 29.825 1.00 78.25 187 ASN A N 1
ATOM 1472 C CA . ASN A 1 187 ? -12.297 -6.863 28.533 1.00 78.25 187 ASN A CA 1
ATOM 1473 C C . ASN A 1 187 ? -11.299 -6.891 27.364 1.00 78.25 187 ASN A C 1
ATOM 1475 O O . ASN A 1 187 ? -11.693 -6.870 26.197 1.00 78.25 187 ASN A O 1
ATOM 1479 N N . SER A 1 188 ? -10.000 -7.001 27.652 1.00 71.75 188 SER A N 1
ATOM 1480 C CA . SER A 1 188 ? -8.961 -7.181 26.640 1.00 71.75 188 SER A CA 1
ATOM 1481 C C . SER A 1 188 ? -9.243 -8.416 25.778 1.00 71.75 188 SER A C 1
ATOM 1483 O O . SER A 1 188 ? -9.498 -9.514 26.285 1.00 71.75 188 SER A O 1
ATOM 1485 N N . HIS A 1 189 ? -9.192 -8.222 24.458 1.00 69.19 189 HIS A N 1
ATOM 1486 C CA . HIS A 1 189 ? -9.456 -9.236 23.430 1.00 69.19 189 HIS A CA 1
ATOM 1487 C C . HIS A 1 189 ? -10.890 -9.800 23.400 1.00 69.19 189 HIS A C 1
ATOM 1489 O O . HIS A 1 189 ? -11.144 -10.767 22.680 1.00 69.19 189 HIS A O 1
ATOM 1495 N N . LYS A 1 190 ? -11.848 -9.214 24.133 1.00 81.06 190 LYS A N 1
ATOM 1496 C CA . LYS A 1 190 ? -13.272 -9.537 23.955 1.00 81.06 190 LYS A CA 1
ATOM 1497 C C . LYS A 1 190 ? -13.844 -8.791 22.748 1.00 81.06 190 LYS A C 1
ATOM 1499 O O . LYS A 1 190 ? -13.403 -7.692 22.406 1.00 81.06 190 LYS A O 1
ATOM 1504 N N . ARG A 1 191 ? -14.844 -9.388 22.092 1.00 85.44 191 ARG A N 1
ATOM 1505 C CA . ARG A 1 191 ? -15.598 -8.707 21.027 1.00 85.44 191 ARG A CA 1
ATOM 1506 C C . ARG A 1 191 ? -16.373 -7.525 21.620 1.00 85.44 191 ARG A C 1
ATOM 1508 O O . ARG A 1 191 ? -16.726 -7.549 22.794 1.00 85.44 191 ARG A O 1
ATOM 1515 N N . TRP A 1 192 ? -16.548 -6.467 20.834 1.00 88.19 192 TRP A N 1
ATOM 1516 C CA . TRP A 1 192 ? -17.467 -5.377 21.169 1.00 88.19 192 TRP A CA 1
ATOM 1517 C C . TRP A 1 192 ? -18.902 -5.848 20.934 1.00 88.19 192 TRP A C 1
ATOM 1519 O O . TRP A 1 192 ? -19.163 -6.509 19.928 1.00 88.19 192 TRP A O 1
ATOM 1529 N N . THR A 1 193 ? -19.785 -5.536 21.868 1.00 91.06 193 THR A N 1
ATOM 1530 C CA . THR A 1 193 ? -21.233 -5.753 21.773 1.00 91.06 193 THR A CA 1
ATOM 1531 C C . THR A 1 193 ? -21.925 -4.498 21.243 1.00 91.06 193 THR A C 1
ATOM 1533 O O . THR A 1 193 ? -21.347 -3.410 21.271 1.00 91.06 193 THR A O 1
ATOM 1536 N N . GLU A 1 194 ? -23.143 -4.639 20.726 1.00 88.31 194 GLU A N 1
ATOM 1537 C CA . GLU A 1 194 ? -23.912 -3.500 20.208 1.00 88.31 194 GLU A CA 1
ATOM 1538 C C . GLU A 1 194 ? -24.309 -2.546 21.344 1.00 88.31 194 GLU A C 1
ATOM 1540 O O . GLU A 1 194 ? -24.266 -1.329 21.185 1.00 88.31 194 GLU A O 1
ATOM 1545 N N . GLU A 1 195 ? -24.583 -3.079 22.534 1.00 88.31 195 GLU A N 1
ATOM 1546 C CA . GLU A 1 195 ? -24.869 -2.294 23.734 1.00 88.31 195 GLU A CA 1
ATOM 1547 C C . GLU A 1 195 ? -23.654 -1.462 24.167 1.00 88.31 195 GLU A C 1
ATOM 1549 O O . GLU A 1 195 ? -23.793 -0.306 24.573 1.00 88.31 195 GLU A O 1
ATOM 1554 N N . GLU A 1 196 ? -22.443 -2.023 24.053 1.00 88.94 196 GLU A N 1
ATOM 1555 C CA . GLU A 1 196 ? -21.208 -1.274 24.298 1.00 88.94 196 GLU A CA 1
ATOM 1556 C C . GLU A 1 196 ? -20.996 -0.167 23.257 1.00 88.94 196 GLU A C 1
ATOM 1558 O O . GLU A 1 196 ? -20.499 0.896 23.622 1.00 88.94 196 GLU A O 1
ATOM 1563 N N . ASP A 1 197 ? -21.378 -0.382 21.993 1.00 91.44 197 ASP A N 1
ATOM 1564 C CA . ASP A 1 197 ? -21.274 0.629 20.931 1.00 91.44 197 ASP A CA 1
ATOM 1565 C C . ASP A 1 197 ? -22.206 1.815 21.164 1.00 91.44 197 ASP A C 1
ATOM 1567 O O . ASP A 1 197 ? -21.802 2.970 21.005 1.00 91.44 197 ASP A O 1
ATOM 1571 N N . VAL A 1 198 ? -23.446 1.536 21.566 1.00 91.25 198 VAL A N 1
ATOM 1572 C CA . VAL A 1 198 ? -24.404 2.582 21.930 1.00 91.25 198 VAL A CA 1
ATOM 1573 C C . VAL A 1 198 ? -23.843 3.377 23.105 1.00 91.25 198 VAL A C 1
ATOM 1575 O O . VAL A 1 198 ? -23.639 4.586 22.987 1.00 91.25 198 VAL A O 1
ATOM 1578 N N . ARG A 1 199 ? -23.453 2.689 24.183 1.00 92.69 199 ARG A N 1
ATOM 1579 C CA . ARG A 1 199 ? -22.971 3.334 25.406 1.00 92.69 199 ARG A CA 1
ATOM 1580 C C . ARG A 1 199 ? -21.684 4.133 25.196 1.00 92.69 199 ARG A C 1
ATOM 1582 O O . ARG A 1 199 ? -21.568 5.234 25.724 1.00 92.69 199 ARG A O 1
ATOM 1589 N N . ILE A 1 200 ? -20.712 3.622 24.433 1.00 93.12 200 ILE A N 1
ATOM 1590 C CA . ILE A 1 200 ? -19.458 4.353 24.182 1.00 93.12 200 ILE A CA 1
ATOM 1591 C C . ILE A 1 200 ? -19.714 5.603 23.332 1.00 93.12 200 ILE A C 1
ATOM 1593 O O . ILE A 1 200 ? -19.090 6.636 23.565 1.00 93.12 200 ILE A O 1
ATOM 1597 N N . SER A 1 201 ? -20.656 5.531 22.384 1.00 91.31 201 SER A N 1
ATOM 1598 C CA . SER A 1 201 ? -21.030 6.666 21.538 1.00 91.31 201 SER A CA 1
ATOM 1599 C C . SER A 1 201 ? -21.771 7.758 22.313 1.00 91.31 201 SER A C 1
ATOM 1601 O O . SER A 1 201 ? -21.493 8.938 22.110 1.00 91.31 201 SER A O 1
ATOM 1603 N N . GLU A 1 202 ? -22.675 7.379 23.221 1.00 92.38 202 GLU A N 1
ATOM 1604 C CA . GLU A 1 202 ? -23.403 8.302 24.100 1.00 92.38 202 GLU A CA 1
ATOM 1605 C C . GLU A 1 202 ? -22.442 8.996 25.060 1.00 92.38 202 GLU A C 1
ATOM 1607 O O . GLU A 1 202 ? -22.372 10.220 25.083 1.00 92.38 202 GLU A O 1
ATOM 1612 N N . ARG A 1 203 ? -21.599 8.226 25.754 1.00 91.56 203 ARG A N 1
ATOM 1613 C CA . ARG A 1 203 ? -20.610 8.780 26.686 1.00 91.56 203 ARG A CA 1
ATOM 1614 C C . ARG A 1 203 ? -19.638 9.737 26.006 1.00 91.56 203 ARG A C 1
ATOM 1616 O O . ARG A 1 203 ? -19.306 10.770 26.576 1.00 91.56 203 ARG A O 1
ATOM 1623 N N . PHE A 1 204 ? -19.197 9.420 24.789 1.00 91.50 204 PHE A N 1
ATOM 1624 C CA . PHE A 1 204 ? -18.326 10.314 24.030 1.00 91.50 204 PHE A CA 1
ATOM 1625 C C . PHE A 1 204 ? -19.045 11.609 23.611 1.00 91.50 204 PHE A C 1
ATOM 1627 O O . PHE A 1 204 ? -18.456 12.684 23.694 1.00 91.50 204 PHE A O 1
ATOM 1634 N N . LYS A 1 205 ? -20.328 11.536 23.223 1.00 89.69 205 LYS A N 1
ATOM 1635 C CA . LYS A 1 205 ? -21.164 12.723 22.950 1.00 89.69 205 LYS A CA 1
ATOM 1636 C C . LYS A 1 205 ? -21.403 13.576 24.198 1.00 89.69 205 LYS A C 1
ATOM 1638 O O . LYS A 1 205 ? -21.433 14.797 24.084 1.00 89.69 205 LYS A O 1
ATOM 1643 N N . ASP A 1 206 ? -21.497 12.945 25.364 1.00 91.25 206 ASP A N 1
ATOM 1644 C CA . ASP A 1 206 ? -21.608 13.611 26.667 1.00 91.25 206 ASP A CA 1
ATOM 1645 C C . ASP A 1 206 ? -20.276 14.231 27.142 1.00 91.25 206 ASP A C 1
ATOM 1647 O O . ASP A 1 206 ? -20.208 14.819 28.221 1.00 91.25 206 ASP A O 1
ATOM 1651 N N . GLY A 1 207 ? -19.209 14.127 26.341 1.00 89.56 207 GLY A N 1
ATOM 1652 C CA . GLY A 1 207 ? -17.911 14.743 26.610 1.00 89.56 207 GLY A CA 1
ATOM 1653 C C . GLY A 1 207 ? -16.963 13.894 27.458 1.00 89.56 207 GLY A C 1
ATOM 1654 O O . GLY A 1 207 ? -15.948 14.418 27.920 1.00 89.56 207 GLY A O 1
ATOM 1655 N N . ALA A 1 208 ? -17.251 12.603 27.659 1.00 89.69 208 ALA A N 1
ATOM 1656 C CA . ALA A 1 208 ? -16.342 11.711 28.374 1.00 89.69 208 ALA A CA 1
ATOM 1657 C C . ALA A 1 208 ? -14.997 11.604 27.641 1.00 89.69 208 ALA A C 1
ATOM 1659 O O . ALA A 1 208 ? -14.934 11.361 26.430 1.00 89.69 208 ALA A O 1
ATOM 1660 N N . ASN A 1 209 ? -13.903 11.756 28.386 1.00 90.06 209 ASN A N 1
ATOM 1661 C CA . ASN A 1 209 ? -12.562 11.633 27.823 1.00 90.06 209 ASN A CA 1
ATOM 1662 C C . ASN A 1 209 ? -12.148 10.157 27.664 1.00 90.06 209 ASN A C 1
ATOM 1664 O O . ASN A 1 209 ? -12.771 9.232 28.186 1.00 90.06 209 ASN A O 1
ATOM 1668 N N . THR A 1 210 ? -11.065 9.920 26.920 1.00 87.94 210 THR A N 1
ATOM 1669 C CA . THR A 1 210 ? -10.631 8.550 26.596 1.00 87.94 210 THR A CA 1
ATOM 1670 C C . THR A 1 210 ? -10.245 7.745 27.846 1.00 87.94 210 THR A C 1
ATOM 1672 O O . THR A 1 210 ? -10.482 6.540 27.874 1.00 87.94 210 THR A O 1
ATOM 1675 N N . ASP A 1 211 ? -9.708 8.382 28.889 1.00 87.12 211 ASP A N 1
ATOM 1676 C CA . ASP A 1 211 ? -9.280 7.701 30.120 1.00 87.12 211 ASP A CA 1
ATOM 1677 C C . ASP A 1 211 ? -10.477 7.256 30.981 1.00 87.12 211 ASP A C 1
ATOM 1679 O O . ASP A 1 211 ? -10.479 6.161 31.559 1.00 87.12 211 ASP A O 1
ATOM 1683 N N . GLU A 1 212 ? -11.543 8.057 31.002 1.00 88.88 212 GLU A N 1
ATOM 1684 C CA . GLU A 1 212 ? -12.829 7.688 31.600 1.00 88.88 212 GLU A CA 1
ATOM 1685 C C . GLU A 1 212 ? -13.444 6.485 30.878 1.00 88.88 212 GLU A C 1
ATOM 1687 O O . GLU A 1 212 ? -13.832 5.506 31.521 1.00 88.88 212 GLU A O 1
ATOM 1692 N N . LEU A 1 213 ? -13.441 6.500 29.540 1.00 89.50 213 LEU A N 1
ATOM 1693 C CA . LEU A 1 213 ? -13.924 5.380 28.726 1.00 89.50 213 LEU A CA 1
ATOM 1694 C C . LEU A 1 213 ? -13.074 4.114 28.925 1.00 89.50 213 LEU A C 1
ATOM 1696 O O . LEU A 1 213 ? -13.604 3.005 28.976 1.00 89.50 213 LEU A O 1
ATOM 1700 N N . MET A 1 214 ? -11.756 4.239 29.087 1.00 90.88 214 MET A N 1
ATOM 1701 C CA . MET A 1 214 ? -10.895 3.091 29.398 1.00 90.88 214 MET A CA 1
ATOM 1702 C C . MET A 1 214 ? -11.274 2.431 30.724 1.00 90.88 214 MET A C 1
ATOM 1704 O O . MET A 1 214 ? -11.327 1.199 30.804 1.00 90.88 214 MET A O 1
ATOM 1708 N N . SER A 1 215 ? -11.547 3.245 31.745 1.00 86.19 215 SER A N 1
ATOM 1709 C CA . SER A 1 215 ? -11.932 2.777 33.078 1.00 86.19 215 SER A CA 1
ATOM 1710 C C . SER A 1 215 ? -13.318 2.126 33.070 1.00 86.19 215 SER A C 1
ATOM 1712 O O . SER A 1 215 ? -13.508 1.071 33.670 1.00 86.19 215 SER A O 1
ATOM 1714 N N . GLU A 1 216 ? -14.269 2.710 32.338 1.00 87.12 216 GLU A N 1
ATOM 1715 C CA . GLU A 1 216 ? -15.656 2.239 32.262 1.00 87.12 216 GLU A CA 1
ATOM 1716 C C . GLU A 1 216 ? -15.803 0.935 31.463 1.00 87.12 216 GLU A C 1
ATOM 1718 O O . GLU A 1 216 ? -16.501 0.014 31.889 1.00 87.12 216 GLU A O 1
ATOM 1723 N N . PHE A 1 217 ? -15.120 0.826 30.320 1.00 87.75 217 PHE A N 1
ATOM 1724 C CA . PHE A 1 217 ? -15.212 -0.348 29.446 1.00 87.75 217 PHE A CA 1
ATOM 1725 C C . PHE A 1 217 ? -14.163 -1.418 29.769 1.00 87.75 217 PHE A C 1
ATOM 1727 O O . PHE A 1 217 ? -14.236 -2.536 29.246 1.00 87.75 217 PHE A O 1
ATOM 1734 N N . GLY A 1 218 ? -13.180 -1.107 30.622 1.00 86.38 218 GLY A N 1
ATOM 1735 C CA . GLY A 1 218 ? -12.106 -2.027 30.996 1.00 86.38 218 GLY A CA 1
ATOM 1736 C C . GLY A 1 218 ? -11.264 -2.458 29.795 1.00 86.38 218 GLY A C 1
ATOM 1737 O O . GLY A 1 218 ? -10.851 -3.618 29.708 1.00 86.38 218 GLY A O 1
ATOM 1738 N N . ARG A 1 219 ? -11.058 -1.549 28.833 1.00 89.44 219 ARG A N 1
ATOM 1739 C CA . ARG A 1 219 ? -10.301 -1.773 27.590 1.00 89.44 219 ARG A CA 1
ATOM 1740 C C . ARG A 1 219 ? -9.164 -0.759 27.477 1.00 89.44 219 ARG A C 1
ATOM 1742 O O . ARG A 1 219 ? -9.190 0.296 28.100 1.00 89.44 219 ARG A O 1
ATOM 1749 N N . ASN A 1 220 ? -8.143 -1.097 26.692 1.00 88.44 220 ASN A N 1
ATOM 1750 C CA . ASN A 1 220 ? -6.998 -0.209 26.503 1.00 88.44 220 ASN A CA 1
ATOM 1751 C C . ASN A 1 220 ? -7.357 1.006 25.627 1.00 88.44 220 ASN A C 1
ATOM 1753 O O . ASN A 1 220 ? -8.304 0.966 24.838 1.00 88.44 220 ASN A O 1
ATOM 1757 N N . ARG A 1 221 ? -6.543 2.065 25.724 1.00 88.50 221 ARG A N 1
ATOM 1758 C CA . ARG A 1 221 ? -6.718 3.325 24.981 1.00 88.50 221 ARG A CA 1
ATOM 1759 C C . ARG A 1 221 ? -6.921 3.110 23.484 1.00 88.50 221 ARG A C 1
ATOM 1761 O O . ARG A 1 221 ? -7.849 3.637 22.883 1.00 88.50 221 ARG A O 1
ATOM 1768 N N . ASN A 1 222 ? -6.076 2.270 22.891 1.00 89.19 222 ASN A N 1
ATOM 1769 C CA . ASN A 1 222 ? -6.113 1.989 21.459 1.00 89.19 222 ASN A CA 1
ATOM 1770 C C . ASN A 1 222 ? -7.405 1.284 21.031 1.00 89.19 222 ASN A C 1
ATOM 1772 O O . ASN A 1 222 ? -7.900 1.558 19.943 1.00 89.19 222 ASN A O 1
ATOM 1776 N N . ALA A 1 223 ? -7.966 0.400 21.861 1.00 88.00 223 ALA A N 1
ATOM 1777 C CA . ALA A 1 223 ? -9.237 -0.259 21.584 1.00 88.00 223 ALA A CA 1
ATOM 1778 C C . ALA A 1 223 ? -10.407 0.727 21.647 1.00 88.00 223 ALA A C 1
ATOM 1780 O O . ALA A 1 223 ? -11.293 0.633 20.801 1.00 88.00 223 ALA A O 1
ATOM 1781 N N . ILE A 1 224 ? -10.390 1.672 22.596 1.00 90.88 224 ILE A N 1
ATOM 1782 C CA . ILE A 1 224 ? -11.375 2.761 22.686 1.00 90.88 224 ILE A CA 1
ATOM 1783 C C . ILE A 1 224 ? -11.303 3.643 21.432 1.00 90.88 224 ILE A C 1
ATOM 1785 O O . ILE A 1 224 ? -12.297 3.771 20.722 1.00 90.88 224 ILE A O 1
ATOM 1789 N N . ILE A 1 225 ? -10.119 4.164 21.090 1.00 90.50 225 ILE A N 1
ATOM 1790 C CA . ILE A 1 225 ? -9.913 5.038 19.919 1.00 90.50 225 ILE A CA 1
ATOM 1791 C C . ILE A 1 225 ? -10.290 4.324 18.619 1.00 90.50 225 ILE A C 1
ATOM 1793 O O . ILE A 1 225 ? -11.010 4.868 17.786 1.00 90.50 225 ILE A O 1
ATOM 1797 N N . ALA A 1 226 ? -9.834 3.081 18.435 1.00 90.12 226 ALA A N 1
ATOM 1798 C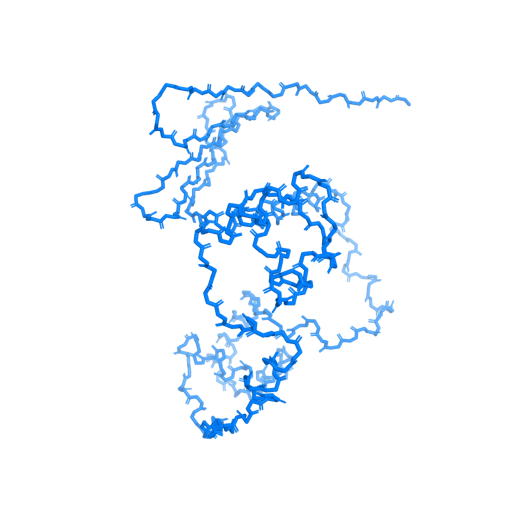 CA . ALA A 1 226 ? -10.173 2.301 17.250 1.00 90.12 226 ALA A CA 1
ATOM 1799 C C . ALA A 1 226 ? -11.685 2.070 17.134 1.00 90.12 226 ALA A C 1
ATOM 1801 O O . ALA A 1 226 ? -12.214 2.042 16.021 1.00 90.12 226 ALA A O 1
ATOM 1802 N N . ARG A 1 227 ? -12.385 1.914 18.267 1.00 92.25 227 ARG A N 1
ATOM 1803 C CA . ARG A 1 227 ? -13.834 1.738 18.258 1.00 92.25 227 ARG A CA 1
ATOM 1804 C C . ARG A 1 227 ? -14.568 3.032 17.940 1.00 92.25 227 ARG A C 1
ATOM 1806 O O . ARG A 1 227 ? -15.427 3.002 17.067 1.00 92.25 227 ARG A O 1
ATOM 1813 N N . LEU A 1 228 ? -14.186 4.145 18.561 1.00 91.94 228 LEU A N 1
AT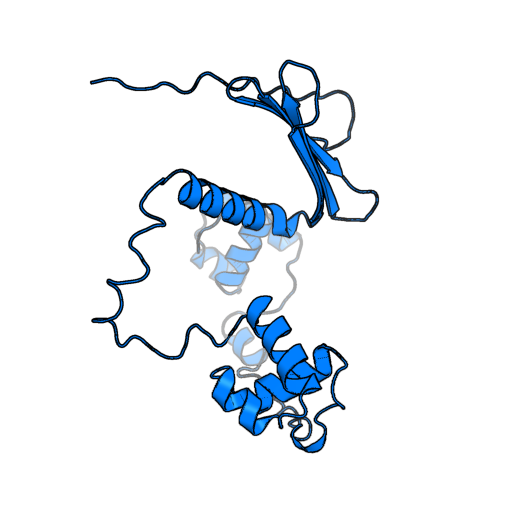OM 1814 C CA . LEU A 1 228 ? -14.747 5.470 18.286 1.00 91.94 228 LEU A CA 1
ATOM 1815 C C . LEU A 1 228 ? -14.579 5.863 16.813 1.00 91.94 228 LEU A C 1
ATOM 1817 O O . LEU A 1 228 ? -15.565 6.208 16.165 1.00 91.94 228 LEU A O 1
ATOM 1821 N N . ASN A 1 229 ? -13.387 5.655 16.244 1.00 91.12 229 ASN A N 1
ATOM 1822 C CA . ASN A 1 229 ? -13.134 5.884 14.818 1.00 91.12 229 ASN A CA 1
ATOM 1823 C C . ASN A 1 229 ? -14.025 5.009 13.921 1.00 91.12 229 ASN A C 1
ATOM 1825 O O . ASN A 1 229 ? -14.515 5.469 12.893 1.00 91.12 229 ASN A O 1
ATOM 1829 N N . ARG A 1 230 ? -14.289 3.754 14.313 1.00 89.50 230 ARG A N 1
ATOM 1830 C CA . ARG A 1 230 ? -15.198 2.860 13.575 1.00 89.50 230 ARG A CA 1
ATOM 1831 C C . ARG A 1 230 ? -16.670 3.271 13.688 1.00 89.50 230 ARG A C 1
ATOM 1833 O O . ARG A 1 230 ? -17.442 2.947 12.794 1.00 89.50 230 ARG A O 1
ATOM 1840 N N . LEU A 1 231 ? -17.043 3.956 14.767 1.00 89.81 231 LEU A N 1
ATOM 1841 C CA . LEU A 1 231 ? -18.374 4.529 14.982 1.00 89.81 231 LEU A CA 1
ATOM 1842 C C . LEU A 1 231 ? -18.519 5.941 14.378 1.00 89.81 231 LEU A C 1
ATOM 1844 O O . LEU A 1 231 ? -19.597 6.520 14.457 1.00 89.81 231 LEU A O 1
ATOM 1848 N N . GLY A 1 232 ? -17.463 6.483 13.756 1.00 90.00 232 GLY A N 1
ATOM 1849 C CA . GLY A 1 232 ? -17.480 7.773 13.057 1.00 90.00 232 GLY A CA 1
ATOM 1850 C C . GLY A 1 232 ? -17.031 8.975 13.891 1.00 90.00 232 GLY A C 1
ATOM 1851 O O . GLY A 1 232 ? -17.037 10.095 13.387 1.00 90.00 232 GLY A O 1
ATOM 1852 N N . PHE A 1 233 ? -16.603 8.772 15.138 1.00 84.81 233 PHE A N 1
ATOM 1853 C CA . PHE A 1 233 ? -16.008 9.827 15.956 1.00 84.81 233 PHE A CA 1
ATOM 1854 C C . PHE A 1 233 ? -14.509 9.884 15.654 1.00 84.81 233 PHE A C 1
ATOM 1856 O O . PHE A 1 233 ? -13.775 8.971 16.028 1.00 84.81 233 PHE A O 1
ATOM 1863 N N . GLN A 1 234 ? -14.058 10.912 14.931 1.00 79.81 234 GLN A N 1
ATOM 1864 C CA . GLN A 1 234 ? -12.638 11.096 14.619 1.00 79.81 234 GLN A CA 1
ATOM 1865 C C . GLN A 1 234 ? -11.878 11.487 15.890 1.00 79.81 234 GLN A C 1
ATOM 1867 O O . GLN A 1 234 ? -11.970 12.622 16.352 1.00 79.81 234 GLN A O 1
ATOM 1872 N N . VAL A 1 235 ? -11.148 10.531 16.464 1.00 78.75 235 VAL A N 1
ATOM 1873 C CA . VAL A 1 235 ? -10.324 10.739 17.661 1.00 78.75 235 VAL A CA 1
ATOM 1874 C C . VAL A 1 235 ? -8.862 10.549 17.288 1.00 78.75 235 VAL A C 1
ATOM 1876 O O . VAL A 1 235 ? -8.451 9.468 16.849 1.00 78.75 235 VAL A O 1
ATOM 1879 N N . GLU A 1 236 ? -8.082 11.614 17.454 1.00 69.81 236 GLU A N 1
ATOM 1880 C CA . GLU A 1 236 ? -6.638 11.580 17.246 1.00 69.81 236 GLU A CA 1
ATOM 1881 C C . GLU A 1 236 ? -5.941 10.768 18.345 1.00 69.81 236 GLU A C 1
ATOM 1883 O O . GLU A 1 236 ? -6.403 10.671 19.485 1.00 69.81 236 GLU A O 1
ATOM 1888 N N . LYS A 1 237 ? -4.843 10.114 17.958 1.00 58.38 237 LYS A N 1
ATOM 1889 C CA . LYS A 1 237 ? -4.067 9.239 18.839 1.00 58.38 237 LYS A CA 1
ATOM 1890 C C . LYS A 1 237 ? -3.232 10.037 19.820 1.00 58.38 237 LYS A C 1
ATOM 1892 O O . LYS A 1 237 ? -2.525 10.959 19.385 1.00 58.38 237 LYS A O 1
#

Secondary structure (DSSP, 8-state):
---PPPPPP------SSS---EEEEEEETTEEEEEEEEE-SSTTEEEEEEEEEETTS-EEEEEEEEEEGGGHHHHHHHHHHHHHHHHS---SSSTTSS-SSS----TTGGGS---HHHHHHHHHHHHTT--HHHHHHHHTS-HHHHHHHHHHTTSS---GGG-PPP-----PPPSS-HHHHHHH-TTTTPPPPHHHHHHHHHHHHTT--HHHHHHHHT--HHHHHHHHHHTT-----

Foldseek 3Di:
DDDDDDDDFDADDDPPDDWPKGWGWDDDDQKIKIWIWGDDPDPQKIKIWIWIAGVVRDTPDTDIDIDGPVCVVVVVVVVVVVVVVVVPPPDPPPPPPPPPDDDPDDPPPVQPDQDPVLVVVLVVCVVVVDDLVVNCVVSVHDSVVSQVVCVVVVNDDDPPVPDDPPDPPDPDDPPDDQVVLCVQQVCRPPDDDPVNLVVLVVCVVVVNDLVNNCVVNSYDSVVSQVSCVVNVNNDDD

Radius of gyration: 29.55 Å; chains: 1; bounding box: 62×67×73 Å

Organism: Streptomyces muensis (NCBI:txid1077944)

pLDDT: mean 71.96, std 17.17, range [31.39, 93.12]

Sequence (237 aa):
MSRVQPEEGEFMVDESKHHEAAYLRLRHEDTNYEVSVEPSSSKGLMRIDVIGCNTAGEVVTDLHGEVNIKHWELIGQLLSLLASATKSGANTENVATRREQRSIGSSTDRRGSWTEEEIGHLRNLHESGMTSAQLAKHLDRTEKSIKWKLHSLGLAAFPSEEVSPPKLAKRHEPAYRVEDLRRTHSNSHKRWTEEEDVRISERFKDGANTDELMSEFGRNRNAIIARLNRLGFQVEK